Protein AF-0000000084981355 (afdb_homodimer)

Solvent-accessible surface area (backbone atoms only — not comparable to full-atom values): 16600 Å² total; per-residue (Å²): 88,50,36,35,43,35,66,40,68,60,12,42,28,45,35,37,40,32,20,39,79,85,66,46,79,49,36,39,27,39,21,36,46,48,97,68,38,47,32,35,39,33,20,36,87,85,66,50,76,61,33,36,36,38,48,47,60,91,47,95,44,66,30,36,36,32,27,45,89,85,35,84,58,36,35,43,32,48,48,94,55,91,85,60,81,40,58,46,52,40,85,50,78,45,45,58,54,66,41,69,91,68,36,41,31,38,33,26,45,91,85,39,76,42,31,40,35,32,65,41,91,52,93,53,78,67,33,31,29,38,40,32,70,52,71,90,45,43,68,63,52,51,48,52,54,50,51,54,50,50,54,54,51,56,61,68,70,106,88,48,34,34,43,33,67,40,67,60,11,41,29,45,36,34,40,32,20,40,80,85,67,46,79,50,37,39,28,40,21,36,44,50,96,67,38,45,33,33,40,32,20,36,87,85,65,50,76,60,34,38,36,37,48,48,60,89,46,96,44,66,31,36,38,32,26,45,89,85,35,84,58,36,35,44,32,49,46,95,53,90,86,58,81,39,58,45,51,40,87,49,80,47,46,59,52,64,41,67,90,67,36,41,31,38,34,24,45,89,86,39,76,43,32,40,34,31,65,43,91,55,93,54,79,69,34,32,29,39,40,33,70,51,71,90,46,42,67,63,51,51,48,51,54,49,50,54,50,50,53,53,50,56,61,68,71,107

InterPro domains:
  IPR007612 LURP-one-related [PF04525] (2-149)
  IPR025659 Tubby-like, C-terminal [SSF54518] (2-151)
  IPR038595 LURP-one-related superfamily [G3DSA:2.40.160.200] (1-155)

Organism: NCBI:txid883103

Radius of gyration: 22.97 Å; Cα contacts (8 Å, |Δi|>4): 724; chains: 2; bounding box: 42×71×49 Å

Secondary structure (DSSP, 8-state):
-EEEEEEE---EEEEEEEEETTS-EEEEEEEEEETTEEEEEEEETT--EEEEEEE-TT-SS-EEEEEETTEEEEEEEEEP-SSS-EEEEESSSEEEEEETTTTEEEEEETTEEEEEEEE--SS-TTEEEEEES-GGGHHHHHHHHHHHHHHHHHHHH-/-EEEEEEE---EEEEEEEEETTS-EEEEEEEEEETTEEEEEEEETT--EEEEEEE-TT-SS-EEEEEETTEEEEEEEEE--SSS-EEEEESSSEEEEEETTTTEEEEEETTEEEEEEEE--SS-TTEEEEEES-GGGHHHHHHHHHHHHHHHHHHHH-

Structure (mmCIF, N/CA/C/O backbone):
data_AF-0000000084981355-model_v1
#
loop_
_entity.id
_entity.type
_entity.pdbx_description
1 polymer 'LURP-one-related family protein'
#
loop_
_atom_site.group_PDB
_atom_site.id
_atom_site.type_symbol
_atom_site.label_atom_id
_atom_site.label_alt_id
_atom_site.label_comp_id
_atom_site.label_asym_id
_atom_site.label_entity_id
_atom_site.label_seq_id
_atom_site.pdbx_PDB_ins_code
_atom_site.Cartn_x
_atom_site.Cartn_y
_atom_site.Cartn_z
_atom_site.occupancy
_atom_site.B_iso_or_equiv
_atom_site.auth_seq_id
_atom_site.auth_comp_id
_atom_site.auth_asym_id
_atom_site.auth_atom_id
_atom_site.pdbx_PDB_model_num
ATOM 1 N N . MET A 1 1 ? -4.812 -23.953 -20.859 1 91.19 1 MET A N 1
ATOM 2 C CA . MET A 1 1 ? -5.402 -22.609 -20.797 1 91.19 1 MET A CA 1
ATOM 3 C C . MET A 1 1 ? -4.363 -21.578 -20.375 1 91.19 1 MET A C 1
ATOM 5 O O . MET A 1 1 ? -3.615 -21.797 -19.422 1 91.19 1 MET A O 1
ATOM 9 N N . ILE A 1 2 ? -4.246 -20.484 -21.203 1 90.81 2 ILE A N 1
ATOM 10 C CA . ILE A 1 2 ? -3.193 -19.5 -21.016 1 90.81 2 ILE A CA 1
ATOM 11 C C . ILE A 1 2 ? -3.781 -18.25 -20.359 1 90.81 2 ILE A C 1
ATOM 13 O O . ILE A 1 2 ? -4.824 -17.75 -20.781 1 90.81 2 ILE A O 1
ATOM 17 N N . TYR A 1 3 ? -3.207 -17.812 -19.234 1 92.69 3 TYR A N 1
ATOM 18 C CA . TYR A 1 3 ? -3.529 -16.562 -18.578 1 92.69 3 TYR A CA 1
ATOM 19 C C . TYR A 1 3 ? -2.33 -15.617 -18.578 1 92.69 3 TYR A C 1
ATOM 21 O O . TYR A 1 3 ? -1.188 -16.062 -18.422 1 92.69 3 TYR A O 1
ATOM 29 N N . HIS A 1 4 ? -2.586 -14.398 -18.844 1 91.44 4 HIS A N 1
ATOM 30 C CA . HIS A 1 4 ? -1.574 -13.359 -18.734 1 91.44 4 HIS A CA 1
ATOM 31 C C . HIS A 1 4 ? -1.739 -12.562 -17.438 1 91.44 4 HIS A C 1
ATOM 33 O O . HIS A 1 4 ? -2.852 -12.156 -17.094 1 91.44 4 HIS A O 1
ATOM 39 N N . ILE A 1 5 ? -0.64 -12.445 -16.609 1 89.88 5 ILE A N 1
ATOM 40 C CA . ILE A 1 5 ? -0.664 -11.703 -15.344 1 89.88 5 ILE A CA 1
ATOM 41 C C . ILE A 1 5 ? 0.187 -10.445 -15.477 1 89.88 5 ILE A C 1
ATOM 43 O O . ILE A 1 5 ? 1.364 -10.516 -15.836 1 89.88 5 ILE A O 1
ATOM 47 N N . LYS A 1 6 ? -0.491 -9.344 -15.336 1 83.12 6 LYS A N 1
ATOM 48 C CA . LYS A 1 6 ? 0.182 -8.047 -15.359 1 83.12 6 LYS A CA 1
ATOM 49 C C . LYS A 1 6 ? 0.227 -7.43 -13.961 1 83.12 6 LYS A C 1
ATOM 51 O O . LYS A 1 6 ? -0.81 -7.277 -13.312 1 83.12 6 LYS A O 1
ATOM 56 N N . GLN A 1 7 ? 1.409 -7.234 -13.422 1 74.19 7 GLN A N 1
ATOM 57 C CA . GLN A 1 7 ? 1.578 -6.574 -12.133 1 74.19 7 GLN A CA 1
ATOM 58 C C . GLN A 1 7 ? 1.671 -5.059 -12.297 1 74.19 7 GLN A C 1
ATOM 60 O O . GLN A 1 7 ? 2.4 -4.566 -13.164 1 74.19 7 GLN A O 1
ATOM 65 N N . LYS A 1 8 ? 0.616 -4.438 -11.664 1 62.06 8 LYS A N 1
ATOM 66 C CA . LYS A 1 8 ? 0.692 -2.98 -11.656 1 62.06 8 LYS A CA 1
ATOM 67 C C . LYS A 1 8 ? 1.148 -2.461 -10.289 1 62.06 8 LYS A C 1
ATOM 69 O O . LYS A 1 8 ? 0.754 -2.998 -9.258 1 62.06 8 LYS A O 1
ATOM 74 N N . MET A 1 9 ? 2.225 -1.915 -10.07 1 53.22 9 MET A N 1
ATOM 75 C CA . MET A 1 9 ? 2.76 -1.385 -8.82 1 53.22 9 MET A CA 1
ATOM 76 C C . MET A 1 9 ? 1.904 -0.23 -8.305 1 53.22 9 MET A C 1
ATOM 78 O O . MET A 1 9 ? 2.232 0.389 -7.293 1 53.22 9 MET A O 1
ATOM 82 N N . LEU A 1 10 ? 0.763 0.208 -8.906 1 51.44 10 LEU A N 1
ATOM 83 C CA . LEU A 1 10 ? 0.232 1.46 -8.375 1 51.44 10 LEU A CA 1
ATOM 84 C C . LEU A 1 10 ? -0.557 1.219 -7.094 1 51.44 10 LEU A C 1
ATOM 86 O O . LEU A 1 10 ? -0.699 2.123 -6.266 1 51.44 10 LEU A O 1
ATOM 90 N N . SER A 1 11 ? -0.16 0.778 -6 1 52.19 11 SER A N 1
ATOM 91 C CA . SER A 1 11 ? -1.188 0.533 -4.996 1 52.19 11 SER A CA 1
ATOM 92 C C . SER A 1 11 ? -1.455 1.782 -4.16 1 52.19 11 SER A C 1
ATOM 94 O O . SER A 1 11 ? -0.573 2.629 -4.004 1 52.19 11 SER A O 1
ATOM 96 N N . PHE A 1 12 ? -2.645 2.424 -4.297 1 54.91 12 PHE A N 1
ATOM 97 C CA . PHE A 1 12 ? -3.088 3.502 -3.422 1 54.91 12 PHE A CA 1
ATOM 98 C C . PHE A 1 12 ? -3.531 2.955 -2.07 1 54.91 12 PHE A C 1
ATOM 100 O O . PHE A 1 12 ? -4.207 1.927 -2.004 1 54.91 12 PHE A O 1
ATOM 107 N N . LYS A 1 13 ? -2.645 3.031 -0.939 1 56.81 13 LYS A N 1
ATOM 108 C CA . LYS A 1 13 ? -2.9 2.529 0.409 1 56.81 13 LYS A CA 1
ATOM 109 C C . LYS A 1 13 ? -3.729 3.525 1.217 1 56.81 13 LYS A C 1
ATOM 111 O O . LYS A 1 13 ? -4.328 4.441 0.653 1 56.81 13 LYS A O 1
ATOM 116 N N . ASP A 1 14 ? -3.211 4.008 2.197 1 56.94 14 ASP A N 1
ATOM 117 C CA . ASP A 1 14 ? -3.719 4.707 3.371 1 56.94 14 ASP A CA 1
ATOM 118 C C . ASP A 1 14 ? -4.555 5.922 2.969 1 56.94 14 ASP A C 1
ATOM 120 O O . ASP A 1 14 ? -4.113 6.746 2.166 1 56.94 14 ASP A O 1
ATOM 124 N N . GLU A 1 15 ? -5.969 5.738 3.334 1 69.31 15 GLU A N 1
ATOM 125 C CA . GLU A 1 15 ? -6.828 6.883 3.057 1 69.31 15 GLU A CA 1
ATOM 126 C C . GLU A 1 15 ? -7.066 7.711 4.316 1 69.31 15 GLU A C 1
ATOM 128 O O . GLU A 1 15 ? -7.289 7.16 5.395 1 69.31 15 GLU A O 1
ATOM 133 N N . PHE A 1 16 ? -6.66 8.922 4.371 1 83 16 PHE A N 1
ATOM 134 C CA . PHE A 1 16 ? -7.188 9.891 5.324 1 83 16 PHE A CA 1
ATOM 135 C C . PHE A 1 16 ? -8.5 10.484 4.824 1 83 16 PHE A C 1
ATOM 137 O O . PHE A 1 16 ? -8.672 10.703 3.623 1 83 16 PHE A O 1
ATOM 144 N N . THR A 1 17 ? -9.438 10.562 5.785 1 87.38 17 THR A N 1
ATOM 145 C CA . THR A 1 17 ? -10.625 11.359 5.512 1 87.38 17 THR A CA 1
ATOM 146 C C . THR A 1 17 ? -10.656 12.602 6.398 1 87.38 17 THR A C 1
ATOM 148 O O . THR A 1 17 ? -10.367 12.523 7.594 1 87.38 17 THR A O 1
ATOM 151 N N . ILE A 1 18 ? -10.914 13.68 5.824 1 93.69 18 ILE A N 1
ATOM 152 C CA . ILE A 1 18 ? -10.961 14.945 6.543 1 93.69 18 ILE A CA 1
ATOM 153 C C . ILE A 1 18 ? -12.398 15.461 6.598 1 93.69 18 ILE A C 1
ATOM 155 O O . ILE A 1 18 ? -13.062 15.578 5.562 1 93.69 18 ILE A O 1
ATOM 159 N N . TYR A 1 19 ? -12.844 15.75 7.812 1 90.19 19 TYR A N 1
ATOM 160 C CA . TYR A 1 19 ? -14.203 16.203 8.07 1 90.19 19 TYR A CA 1
ATOM 161 C C . TYR A 1 19 ? -14.203 17.641 8.578 1 90.19 19 TYR A C 1
ATOM 163 O O . TYR A 1 19 ? -13.234 18.094 9.188 1 90.19 19 TYR A O 1
ATOM 171 N N . ASN A 1 20 ? -15.32 18.328 8.273 1 91.25 20 ASN A N 1
ATOM 172 C CA . ASN A 1 20 ? -15.5 19.578 8.977 1 91.25 20 ASN A CA 1
ATOM 173 C C . ASN A 1 20 ? -16.062 19.375 10.383 1 91.25 20 ASN A C 1
ATOM 175 O O . ASN A 1 20 ? -16.219 18.234 10.82 1 91.25 20 ASN A O 1
ATOM 179 N N . ALA A 1 21 ? -16.219 20.453 11.078 1 86.31 21 ALA A N 1
ATOM 180 C CA . ALA A 1 21 ? -16.688 20.406 12.469 1 86.31 21 ALA A CA 1
ATOM 181 C C . ALA A 1 21 ? -18.047 19.734 12.57 1 86.31 21 ALA A C 1
ATOM 183 O O . ALA A 1 21 ? -18.406 19.188 13.609 1 86.31 21 ALA A O 1
ATOM 184 N N . GLN A 1 22 ? -18.812 19.719 11.492 1 86.81 22 GLN A N 1
ATOM 185 C CA . GLN A 1 22 ? -20.172 19.188 11.469 1 86.81 22 GLN A CA 1
ATOM 186 C C . GLN A 1 22 ? -20.172 17.703 11.109 1 86.81 22 GLN A C 1
ATOM 188 O O . GLN A 1 22 ? -21.219 17.062 11.109 1 86.81 22 GLN A O 1
ATOM 193 N N . GLY A 1 23 ? -19.062 17.219 10.711 1 85.56 23 GLY A N 1
ATOM 194 C CA . GLY A 1 23 ? -18.969 15.789 10.43 1 85.56 23 GLY A CA 1
ATOM 195 C C . GLY A 1 23 ? -19.141 15.461 8.953 1 85.56 23 GLY A C 1
ATOM 196 O O . GLY A 1 23 ? -19.297 14.297 8.586 1 85.56 23 GLY A O 1
ATOM 197 N N . GLN A 1 24 ? -19.156 16.531 8.219 1 88.69 24 GLN A N 1
ATOM 198 C CA . GLN A 1 24 ? -19.234 16.312 6.773 1 88.69 24 GLN A CA 1
ATOM 199 C C . GL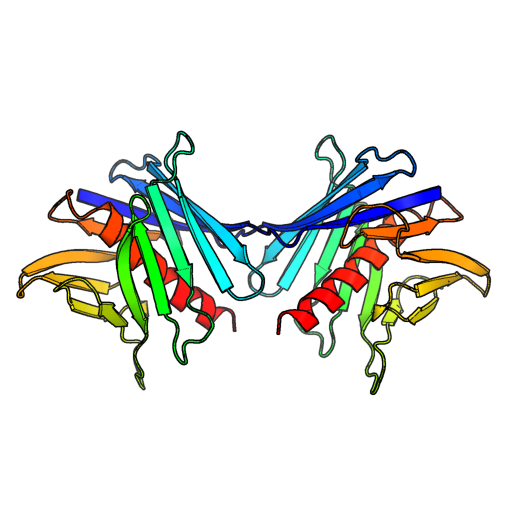N A 1 24 ? -17.859 16.047 6.184 1 88.69 24 GLN A C 1
ATOM 201 O O . GLN A 1 24 ? -16.891 16.734 6.52 1 88.69 24 GLN A O 1
ATOM 206 N N . GLU A 1 25 ? -17.797 15.102 5.289 1 90.25 25 GLU A N 1
ATOM 207 C CA . GLU A 1 25 ? -16.547 14.82 4.605 1 90.25 25 GLU A CA 1
ATOM 208 C C . GLU A 1 25 ? -16.188 15.93 3.619 1 90.25 25 GLU A C 1
ATOM 210 O O . GLU A 1 25 ? -17.016 16.312 2.789 1 90.25 25 GLU A O 1
ATOM 215 N N . LEU A 1 26 ? -15.008 16.422 3.742 1 93.81 26 LEU A N 1
ATOM 216 C CA . LEU A 1 26 ? -14.562 17.5 2.861 1 93.81 26 LEU A CA 1
ATOM 217 C C . LEU A 1 26 ? -13.531 16.984 1.857 1 93.81 26 LEU A C 1
ATOM 219 O O . LEU A 1 26 ? -13.617 17.297 0.667 1 93.81 26 LEU A O 1
ATOM 223 N N . PHE A 1 27 ? -12.562 16.266 2.375 1 94.56 27 PHE A N 1
ATOM 224 C CA . PHE A 1 27 ? -11.453 15.773 1.569 1 94.56 27 PHE A CA 1
ATOM 225 C C . PHE A 1 27 ? -11.141 14.32 1.904 1 94.56 27 PHE A C 1
ATOM 227 O O . PHE A 1 27 ? -11.516 13.836 2.973 1 94.56 27 PHE A O 1
ATOM 234 N N . TYR A 1 28 ? -10.492 13.641 0.988 1 89.88 28 TYR A N 1
ATOM 235 C CA . TYR A 1 28 ? -9.891 12.336 1.267 1 89.88 28 TYR A CA 1
ATOM 236 C C . TYR A 1 28 ? -8.469 12.266 0.719 1 89.88 28 TYR A C 1
ATOM 238 O O . TYR A 1 28 ? -8.133 12.961 -0.242 1 89.88 28 TYR A O 1
ATOM 246 N N . VAL A 1 29 ? -7.637 11.547 1.39 1 90.56 29 VAL A N 1
ATOM 247 C CA . VAL A 1 29 ? -6.234 11.422 1.011 1 90.56 29 VAL A CA 1
ATOM 248 C C . VAL A 1 29 ? -5.945 10 0.55 1 90.56 29 VAL A C 1
ATOM 250 O O . VAL A 1 29 ? -6.238 9.039 1.264 1 90.56 29 VAL A O 1
ATOM 253 N N . GLU A 1 30 ? -5.363 9.898 -0.629 1 82.88 30 GLU A N 1
ATOM 254 C CA . GLU A 1 30 ? -4.938 8.617 -1.195 1 82.88 30 GLU A CA 1
ATOM 255 C C . GLU A 1 30 ? -3.416 8.516 -1.242 1 82.88 30 GLU A C 1
ATOM 257 O O . GLU A 1 30 ? -2.729 9.5 -1.518 1 82.88 30 GLU A O 1
ATOM 262 N N . GLU A 1 31 ? -2.955 7.355 -0.896 1 81.12 31 GLU A N 1
ATOM 263 C CA . GLU A 1 31 ? -1.525 7.078 -1.001 1 81.12 31 GLU A CA 1
ATOM 264 C C . GLU A 1 31 ? -1.21 6.281 -2.266 1 81.12 31 GLU A C 1
ATOM 266 O O . GLU A 1 31 ? -1.898 5.309 -2.58 1 81.12 31 GLU A O 1
ATOM 271 N N . LYS A 1 32 ? -0.401 6.77 -3.027 1 73.06 32 LYS A N 1
ATOM 272 C CA . LYS A 1 32 ? 0.165 6.047 -4.164 1 73.06 32 LYS A CA 1
ATOM 273 C C . LYS A 1 32 ? 1.605 5.625 -3.883 1 73.06 32 LYS A C 1
ATOM 275 O O . LYS A 1 32 ? 2.449 6.465 -3.555 1 73.06 32 LYS A O 1
ATOM 280 N N . LEU A 1 33 ? 1.782 4.238 -3.818 1 68.56 33 LEU A N 1
ATOM 281 C CA . LEU A 1 33 ? 3.137 3.74 -3.605 1 68.56 33 LEU A CA 1
ATOM 282 C C . LEU A 1 33 ? 3.934 3.76 -4.906 1 68.56 33 LEU A C 1
ATOM 284 O O . LEU A 1 33 ? 3.494 3.205 -5.918 1 68.56 33 LEU A O 1
ATOM 288 N N . LEU A 1 34 ? 4.961 4.613 -4.918 1 62.28 34 LEU A N 1
ATOM 289 C CA . LEU A 1 34 ? 5.848 4.68 -6.074 1 62.28 34 LEU A CA 1
ATOM 290 C C . LEU A 1 34 ? 7.102 3.844 -5.852 1 62.28 34 LEU A C 1
ATOM 292 O O . LEU A 1 34 ? 7.367 3.406 -4.727 1 62.28 34 LEU A O 1
ATOM 296 N N . SER A 1 35 ? 7.934 3.459 -6.879 1 58.47 35 SER A N 1
ATOM 297 C CA . SER A 1 35 ? 9.148 2.652 -6.852 1 58.47 35 SER A CA 1
ATOM 298 C C . SER A 1 35 ? 10.117 3.15 -5.785 1 58.47 35 SER A C 1
ATOM 300 O O . SER A 1 35 ? 10.812 2.355 -5.148 1 58.47 35 SER A O 1
ATOM 302 N N . PHE A 1 36 ? 10.234 4.375 -5.547 1 65.69 36 PHE A N 1
ATOM 303 C CA . PHE A 1 36 ? 11.273 4.84 -4.637 1 65.69 36 PHE A CA 1
ATOM 304 C C . PHE A 1 36 ? 10.688 5.754 -3.568 1 65.69 36 PHE A C 1
ATOM 306 O O . PHE A 1 36 ? 11.414 6.504 -2.914 1 65.69 36 PHE A O 1
ATOM 313 N N . GLY A 1 37 ? 9.359 5.703 -3.334 1 74.19 37 GLY A N 1
ATOM 314 C CA . GLY A 1 37 ? 8.789 6.527 -2.279 1 74.19 37 GLY A CA 1
ATOM 315 C C . GLY A 1 37 ? 7.273 6.504 -2.254 1 74.19 37 GLY A C 1
ATOM 316 O O . GLY A 1 37 ? 6.652 5.648 -2.887 1 74.19 37 GLY A O 1
ATOM 317 N N . LYS A 1 38 ? 6.727 7.355 -1.492 1 80.38 38 LYS A N 1
ATOM 318 C CA . LYS A 1 38 ? 5.277 7.457 -1.36 1 80.38 38 LYS A CA 1
ATOM 319 C C . LYS A 1 38 ? 4.773 8.812 -1.852 1 80.38 38 LYS A C 1
ATOM 321 O O . LYS A 1 38 ? 5.465 9.82 -1.719 1 80.38 38 LYS A O 1
ATOM 326 N N . LYS A 1 39 ? 3.727 8.812 -2.439 1 87.81 39 LYS A N 1
ATOM 327 C CA . LYS A 1 39 ? 3.012 10.023 -2.83 1 87.81 39 LYS A CA 1
ATOM 328 C C . LYS A 1 39 ? 1.573 10 -2.322 1 87.81 39 LYS A C 1
ATOM 330 O O . LYS A 1 39 ? 0.916 8.961 -2.352 1 87.81 39 LYS A O 1
ATOM 335 N N . PHE A 1 40 ? 1.146 11.141 -1.788 1 90.38 40 PHE A N 1
ATOM 336 C CA . PHE A 1 40 ? -0.228 11.289 -1.321 1 90.38 40 PHE A CA 1
ATOM 337 C C . PHE A 1 40 ? -0.964 12.344 -2.139 1 90.38 40 PHE A C 1
ATOM 339 O O . PHE A 1 40 ? -0.39 13.375 -2.492 1 90.38 40 PHE A O 1
ATOM 346 N N . PHE A 1 41 ? -2.217 12.094 -2.402 1 91.25 41 PHE A N 1
ATOM 347 C CA . PHE A 1 41 ? -3.102 13.055 -3.047 1 91.25 41 PHE A CA 1
ATOM 348 C C . PHE A 1 41 ? -4.309 13.352 -2.166 1 91.25 41 PHE A C 1
ATOM 350 O O . PHE A 1 41 ? -5.027 12.438 -1.758 1 91.25 41 PHE A O 1
ATOM 357 N N . MET A 1 42 ? -4.418 14.562 -1.771 1 95 42 MET A N 1
ATOM 358 C CA . MET A 1 42 ? -5.656 15 -1.127 1 95 42 MET A CA 1
ATOM 359 C C . MET A 1 42 ? -6.652 15.523 -2.154 1 95 42 MET A C 1
ATOM 361 O O . MET A 1 42 ? -6.332 16.422 -2.928 1 95 42 MET A O 1
ATOM 365 N N . ARG A 1 43 ? -7.828 14.984 -2.139 1 93.5 43 ARG A N 1
ATOM 366 C CA . ARG A 1 43 ? -8.852 15.344 -3.115 1 93.5 43 ARG A CA 1
ATOM 367 C C . ARG A 1 43 ? -10.148 15.742 -2.426 1 93.5 43 ARG A C 1
ATOM 369 O O . ARG A 1 43 ? -10.438 15.289 -1.314 1 93.5 43 ARG A O 1
ATOM 376 N N . ASP A 1 44 ? -10.82 16.609 -3.146 1 93.06 44 ASP A N 1
ATOM 377 C CA . ASP A 1 44 ? -12.141 16.969 -2.635 1 93.06 44 ASP A CA 1
ATOM 378 C C . ASP A 1 44 ? -13.188 15.953 -3.094 1 93.06 44 ASP A C 1
ATOM 380 O O . ASP A 1 44 ? -12.852 14.93 -3.697 1 93.06 44 ASP A O 1
ATOM 384 N N . ARG A 1 45 ? -14.445 16.203 -2.719 1 85.81 45 ARG A N 1
ATOM 385 C CA . ARG A 1 45 ? -15.523 15.25 -2.961 1 85.81 45 ARG A CA 1
ATOM 386 C C . ARG A 1 45 ? -15.773 15.07 -4.453 1 85.81 45 ARG A C 1
ATOM 388 O O . ARG A 1 45 ? -16.359 14.07 -4.875 1 85.81 45 ARG A O 1
ATOM 395 N N . GLU A 1 46 ? -15.352 16.016 -5.223 1 90.69 46 GLU A N 1
ATOM 396 C CA . GLU A 1 46 ? -15.523 15.945 -6.672 1 90.69 46 GLU A CA 1
ATOM 397 C C . GLU A 1 46 ? -14.336 15.258 -7.336 1 90.69 46 GLU A C 1
ATOM 399 O O . GLU A 1 46 ? -14.305 15.102 -8.555 1 90.69 46 GLU A O 1
ATOM 404 N N . GLY A 1 47 ? -13.359 14.945 -6.586 1 87.75 47 GLY A N 1
ATOM 405 C CA . GLY A 1 47 ? -12.203 14.227 -7.102 1 87.75 47 GLY A CA 1
ATOM 406 C C . GLY A 1 47 ? -11.086 15.148 -7.555 1 87.75 47 GLY A C 1
ATOM 407 O O . GLY A 1 47 ? -10.086 14.695 -8.117 1 87.75 47 GLY A O 1
ATOM 408 N N . ARG A 1 48 ? -11.305 16.453 -7.328 1 94.69 48 ARG A N 1
ATOM 409 C CA . ARG A 1 48 ? -10.273 17.422 -7.695 1 94.69 48 ARG A CA 1
ATOM 410 C C . ARG A 1 48 ? -9.125 1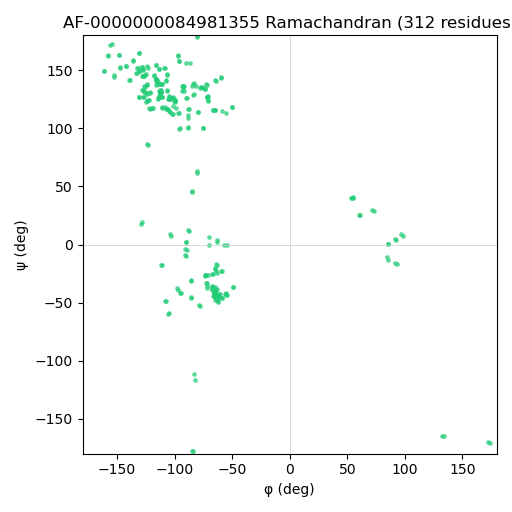7.391 -6.691 1 94.69 48 ARG A C 1
ATOM 412 O O . ARG A 1 48 ? -9.352 17.406 -5.48 1 94.69 48 ARG A O 1
ATOM 419 N N . GLU A 1 49 ? -7.859 17.391 -7.238 1 95.06 49 GLU A N 1
ATOM 420 C CA . GLU A 1 49 ? -6.68 17.422 -6.379 1 95.06 49 GLU A CA 1
ATOM 421 C C . GLU A 1 49 ? -6.52 18.781 -5.711 1 95.06 49 GLU A C 1
ATOM 423 O O . GLU A 1 49 ? -6.477 19.812 -6.387 1 95.06 49 GLU A O 1
ATOM 428 N N . VAL A 1 50 ? -6.473 18.75 -4.477 1 97 50 VAL A N 1
ATOM 429 C CA . VAL A 1 50 ? -6.297 19.969 -3.691 1 97 50 VAL A CA 1
ATOM 430 C C . VAL A 1 50 ? -4.816 20.172 -3.383 1 97 50 VAL A C 1
ATOM 432 O O . VAL A 1 50 ? -4.312 21.297 -3.457 1 97 50 VAL A O 1
ATOM 435 N N . LEU A 1 51 ? -4.148 19.062 -3.043 1 97.75 51 LEU A N 1
ATOM 436 C CA . LEU A 1 51 ? -2.707 19.094 -2.818 1 97.75 51 LEU A CA 1
ATOM 437 C C . LEU A 1 51 ? -2.1 17.703 -2.986 1 97.75 51 LEU A C 1
ATOM 439 O O . LEU A 1 51 ? -2.824 16.719 -3.029 1 97.75 51 LEU A O 1
ATOM 443 N N . SER A 1 52 ? -0.844 17.703 -3.137 1 96.69 52 SER A N 1
ATOM 444 C CA . SER A 1 52 ? -0.111 16.438 -3.148 1 96.69 52 SER A CA 1
ATOM 445 C C . SER A 1 52 ? 1.091 16.5 -2.211 1 96.69 52 SER A C 1
ATOM 447 O O . SER A 1 52 ? 1.583 17.578 -1.882 1 96.69 52 SER A O 1
ATOM 449 N N . ILE A 1 53 ? 1.422 15.375 -1.667 1 96.31 53 ILE A N 1
ATOM 450 C CA . ILE A 1 53 ? 2.559 15.188 -0.772 1 96.31 53 ILE A CA 1
ATOM 451 C C . ILE A 1 53 ? 3.506 14.141 -1.352 1 96.31 53 ILE A C 1
ATOM 453 O O . ILE A 1 53 ? 3.07 13.062 -1.767 1 96.31 53 ILE A O 1
ATOM 457 N N . GLU A 1 54 ? 4.766 14.445 -1.41 1 94.19 54 GLU A N 1
ATOM 458 C CA . GLU A 1 54 ? 5.742 13.523 -1.979 1 94.19 54 GLU A CA 1
ATOM 459 C C . GLU A 1 54 ? 6.906 13.289 -1.022 1 94.19 54 GLU A C 1
ATOM 461 O O . GLU A 1 54 ? 7.457 14.242 -0.464 1 94.19 54 GLU A O 1
ATOM 466 N N . GLU A 1 55 ? 7.262 12.023 -0.837 1 92.81 55 GLU A N 1
ATOM 467 C CA . GLU A 1 55 ? 8.422 11.656 -0.026 1 92.81 55 GLU A CA 1
ATOM 468 C C . GLU A 1 55 ? 9.719 11.875 -0.792 1 92.81 55 GLU A C 1
ATOM 470 O O . GLU A 1 55 ? 9.812 11.547 -1.979 1 92.81 55 GLU A O 1
ATOM 475 N N . LYS A 1 56 ? 10.672 12.461 -0.128 1 91.81 56 LYS A N 1
ATOM 476 C CA . LYS A 1 56 ? 12.039 12.5 -0.646 1 91.81 56 LYS A CA 1
ATOM 477 C C . LYS A 1 56 ? 12.828 11.266 -0.214 1 91.81 56 LYS A C 1
ATOM 479 O O . LYS A 1 56 ? 13.336 11.211 0.906 1 91.81 56 LYS A O 1
ATOM 484 N N . VAL A 1 57 ? 13.031 10.258 -1.003 1 83.62 57 VAL A N 1
ATOM 485 C CA . VAL A 1 57 ? 13.539 8.938 -0.665 1 83.62 57 VAL A CA 1
ATOM 486 C C . VAL A 1 57 ? 15.039 9.008 -0.387 1 83.62 57 VAL A C 1
ATOM 488 O O . VAL A 1 57 ? 15.57 8.219 0.396 1 83.62 57 VAL A O 1
ATOM 491 N N . LEU A 1 58 ? 15.797 9.891 -0.893 1 83.94 58 LEU A N 1
ATOM 492 C CA . LEU A 1 58 ? 17.25 9.938 -0.708 1 83.94 58 LEU A CA 1
ATOM 493 C C . LEU A 1 58 ? 17.609 10.727 0.543 1 83.94 58 LEU A C 1
ATOM 495 O O . LEU A 1 58 ? 18.781 10.906 0.851 1 83.94 58 LEU A O 1
ATOM 499 N N . SER A 1 59 ? 16.672 11.023 1.379 1 83.62 59 SER A N 1
ATOM 500 C CA . SER A 1 59 ? 16.938 11.789 2.59 1 83.62 59 SER A CA 1
ATOM 501 C C . SER A 1 59 ? 17.234 10.875 3.773 1 83.62 59 SER A C 1
ATOM 503 O O . SER A 1 59 ? 16.672 9.781 3.873 1 83.62 59 SER A O 1
ATOM 505 N N . LEU A 1 60 ? 18.234 11.164 4.598 1 85.81 60 LEU A N 1
ATOM 506 C CA . LEU A 1 60 ? 18.609 10.391 5.77 1 85.81 60 LEU A CA 1
ATOM 507 C C . LEU A 1 60 ? 17.438 10.219 6.723 1 85.81 60 LEU A C 1
ATOM 509 O O . LEU A 1 60 ? 17.203 9.133 7.254 1 85.81 60 LEU A O 1
ATOM 513 N N . LEU A 1 61 ? 16.719 11.312 6.883 1 90 61 LEU A N 1
ATOM 514 C CA . LEU A 1 61 ? 15.531 11.297 7.73 1 90 61 LEU A CA 1
ATOM 515 C C . LEU A 1 61 ? 14.273 11.57 6.91 1 90 61 LEU A C 1
ATOM 517 O O . LEU A 1 61 ? 14.352 12.125 5.809 1 90 61 LEU A O 1
ATOM 521 N N . ALA A 1 62 ? 13.156 11.094 7.375 1 93.12 62 ALA A N 1
ATOM 522 C CA . ALA A 1 62 ? 11.898 11.25 6.645 1 93.12 62 ALA A CA 1
ATOM 523 C C . ALA A 1 62 ? 11.672 12.703 6.234 1 93.12 62 ALA A C 1
ATOM 525 O O . ALA A 1 62 ? 11.672 13.594 7.078 1 93.12 62 ALA A O 1
ATOM 526 N N . THR A 1 63 ? 11.586 12.992 5.008 1 95.81 63 THR A N 1
ATOM 527 C CA . THR A 1 63 ? 11.352 14.305 4.426 1 95.81 63 THR A CA 1
ATOM 528 C C . THR A 1 63 ? 10.234 14.234 3.387 1 95.81 63 THR A C 1
ATOM 530 O O . THR A 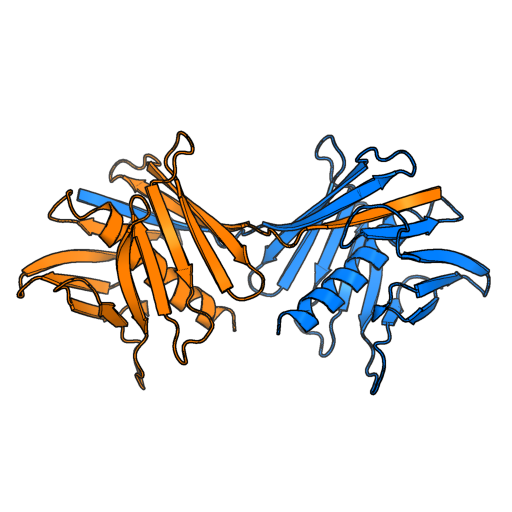1 63 ? 10.258 13.383 2.496 1 95.81 63 THR A O 1
ATOM 533 N N . TYR A 1 64 ? 9.273 15.086 3.578 1 97.38 64 TYR A N 1
ATOM 534 C CA . TYR A 1 64 ? 8.141 15.156 2.668 1 97.38 64 TYR A CA 1
ATOM 535 C C . TYR A 1 64 ? 7.926 16.578 2.158 1 97.38 64 TYR A C 1
ATOM 537 O O . TYR A 1 64 ? 8.094 17.547 2.904 1 97.38 64 TYR A O 1
ATOM 545 N N . GLU A 1 65 ? 7.5 16.672 0.886 1 97.94 65 GLU A N 1
ATOM 546 C CA . GLU A 1 65 ? 7.176 17.938 0.251 1 97.94 65 GLU A CA 1
ATOM 547 C C . GLU A 1 65 ? 5.676 18.047 -0.019 1 97.94 65 GLU A C 1
ATOM 549 O O . GLU A 1 65 ? 5.055 17.109 -0.506 1 97.94 65 GLU A O 1
ATOM 554 N N . VAL A 1 66 ? 5.105 19.172 0.37 1 98.31 66 VAL A N 1
ATOM 555 C CA . VAL A 1 66 ? 3.697 19.469 0.132 1 98.31 66 VAL A CA 1
ATOM 556 C C . VAL A 1 66 ? 3.566 20.406 -1.071 1 98.31 66 VAL A C 1
ATOM 558 O O . VAL A 1 66 ? 4.188 21.469 -1.108 1 98.31 66 VAL A O 1
ATOM 561 N N . TYR A 1 67 ? 2.824 20.031 -2.055 1 98.5 67 TYR A N 1
ATOM 562 C CA . TYR A 1 67 ? 2.59 20.812 -3.26 1 98.5 67 TYR A CA 1
ATOM 563 C C . TYR A 1 67 ? 1.14 21.281 -3.332 1 98.5 67 TYR A C 1
ATOM 565 O O . TYR A 1 67 ? 0.217 20.5 -3.109 1 98.5 67 TYR A O 1
ATOM 573 N N . ILE A 1 68 ? 0.965 22.531 -3.596 1 97.44 68 ILE A N 1
ATOM 574 C CA . ILE A 1 68 ? -0.347 23.109 -3.855 1 97.44 68 ILE A CA 1
ATOM 575 C C . ILE A 1 68 ? -0.336 23.812 -5.207 1 97.44 68 ILE A C 1
ATOM 577 O O . ILE A 1 68 ? 0.504 24.688 -5.453 1 97.44 68 ILE A O 1
ATOM 581 N N . GLY A 1 69 ? -1.24 23.422 -6.094 1 94.81 69 GLY A N 1
ATOM 582 C CA . GLY A 1 69 ? -1.244 23.969 -7.438 1 94.81 69 GLY A CA 1
ATOM 583 C C . GLY A 1 69 ? 0.04 23.703 -8.195 1 94.81 69 GLY A C 1
ATOM 584 O O . GLY A 1 69 ? 0.515 24.562 -8.945 1 94.81 69 GLY A O 1
ATOM 585 N N . GLY A 1 70 ? 0.657 22.703 -7.805 1 94.19 70 GLY A N 1
ATOM 586 C CA . GLY A 1 70 ? 1.876 22.297 -8.492 1 94.19 70 GLY A CA 1
ATOM 587 C C . GLY A 1 70 ? 3.111 23.016 -7.977 1 94.19 70 GLY A C 1
ATOM 588 O O . GLY A 1 70 ? 4.219 22.781 -8.469 1 94.19 70 GLY A O 1
ATOM 589 N N . GLN A 1 71 ? 2.871 23.844 -7.02 1 97.25 71 GLN A N 1
ATOM 590 C CA . GLN A 1 71 ? 3.984 24.609 -6.457 1 97.25 71 GLN A CA 1
ATOM 591 C C . GLN A 1 71 ? 4.352 24.094 -5.066 1 97.25 71 GLN A C 1
ATOM 593 O O . GLN A 1 71 ? 3.471 23.766 -4.27 1 97.25 71 GLN A O 1
ATOM 598 N N . LEU A 1 72 ? 5.641 24.062 -4.828 1 98.31 72 LEU A N 1
ATOM 599 C CA . LEU A 1 72 ? 6.117 23.656 -3.512 1 98.31 72 LEU A CA 1
ATOM 600 C C . LEU A 1 72 ? 5.672 24.656 -2.443 1 98.31 72 LEU A C 1
ATOM 602 O O . LEU A 1 72 ? 6.066 25.828 -2.473 1 98.31 72 LEU A O 1
ATOM 606 N N . ALA A 1 73 ? 4.84 24.172 -1.528 1 98.31 73 ALA A N 1
ATOM 607 C CA . ALA A 1 73 ? 4.293 25.062 -0.5 1 98.31 73 ALA A CA 1
ATOM 608 C C . ALA A 1 73 ? 5.09 24.938 0.797 1 98.31 73 ALA A C 1
ATOM 610 O O . ALA A 1 73 ? 5.266 25.938 1.511 1 98.31 73 ALA A O 1
ATOM 611 N N . ALA A 1 74 ? 5.508 23.734 1.108 1 98.38 74 ALA A N 1
ATOM 612 C CA . ALA A 1 74 ? 6.242 23.5 2.35 1 98.38 74 ALA A CA 1
ATOM 613 C C . ALA A 1 74 ? 7.004 22.188 2.299 1 98.38 74 ALA A C 1
ATOM 615 O O . ALA A 1 74 ? 6.637 21.266 1.55 1 98.38 74 ALA A O 1
ATOM 616 N N . THR A 1 75 ? 8.125 22.125 2.984 1 98.44 75 THR A N 1
ATOM 617 C CA . THR A 1 75 ? 8.852 20.891 3.238 1 98.44 75 THR A CA 1
ATOM 618 C C . THR A 1 75 ? 8.844 20.562 4.727 1 98.44 75 THR A C 1
ATOM 620 O O . THR A 1 75 ? 9.125 21.422 5.562 1 98.44 75 THR A O 1
ATOM 623 N N . VAL A 1 76 ? 8.391 19.344 5.051 1 98.25 76 VAL A N 1
ATOM 624 C CA . VAL A 1 76 ? 8.398 18.859 6.426 1 98.25 76 VAL A CA 1
ATOM 625 C C . VAL A 1 76 ? 9.516 17.828 6.605 1 98.25 76 VAL A C 1
ATOM 627 O O . VAL A 1 76 ? 9.578 16.844 5.875 1 98.25 76 VAL A O 1
ATOM 630 N N . LYS A 1 77 ? 10.367 18.047 7.547 1 97 77 LYS A N 1
ATOM 631 C CA . LYS A 1 77 ? 11.5 17.172 7.809 1 97 77 LYS A CA 1
ATOM 632 C C . LYS A 1 77 ? 11.492 16.672 9.25 1 97 77 LYS A C 1
ATOM 634 O O . LYS A 1 77 ? 11.281 17.453 10.18 1 97 77 LYS A O 1
ATOM 639 N N . LYS A 1 78 ? 11.625 15.375 9.406 1 95.56 78 LYS A N 1
ATOM 640 C CA . LYS A 1 78 ? 11.883 14.844 10.734 1 95.56 78 LYS A CA 1
ATOM 641 C C . LYS A 1 78 ? 13.32 15.133 11.172 1 95.56 78 LYS A C 1
ATOM 643 O O . LYS A 1 78 ? 14.266 14.93 10.406 1 95.56 78 LYS A O 1
ATOM 648 N N . ASP A 1 79 ? 13.516 15.594 12.375 1 94.56 79 ASP A N 1
ATOM 649 C CA . ASP A 1 79 ? 14.828 15.914 12.922 1 94.56 79 ASP A CA 1
ATOM 650 C C . ASP A 1 79 ? 15.367 14.75 13.758 1 94.56 79 ASP A C 1
ATOM 652 O O . ASP A 1 79 ? 14.609 13.891 14.203 1 94.56 79 ASP A O 1
ATOM 656 N N . VAL A 1 80 ? 16.688 14.773 13.883 1 91.25 80 VAL A N 1
ATOM 657 C CA . VAL A 1 80 ? 17.281 13.82 14.805 1 91.25 80 VAL A CA 1
ATOM 658 C C . VAL A 1 80 ? 16.875 14.156 16.234 1 91.25 80 VAL A C 1
ATOM 660 O O . VAL A 1 80 ? 16.984 15.312 16.656 1 91.25 80 VAL A O 1
ATOM 663 N N . SER A 1 81 ? 16.188 13.32 16.828 1 87.56 81 SER A N 1
ATOM 664 C CA . SER A 1 81 ? 15.797 13.523 18.219 1 87.56 81 SE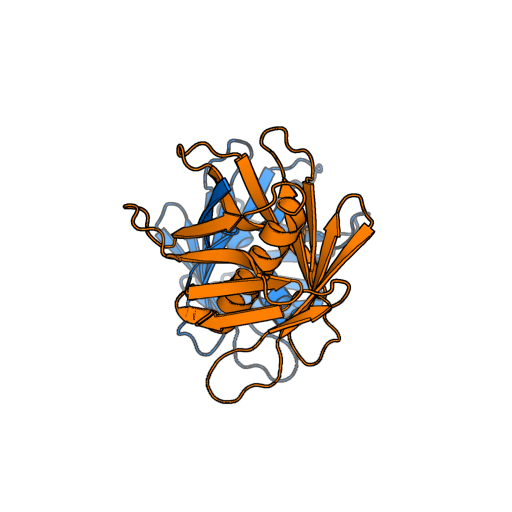R A CA 1
ATOM 665 C C . SER A 1 81 ? 15.883 12.227 19.016 1 87.56 81 SER A C 1
ATOM 667 O O . SER A 1 81 ? 15.672 11.141 18.469 1 87.56 81 SER A O 1
ATOM 669 N N . PHE A 1 82 ? 16.312 12.188 20.266 1 85.75 82 PHE A N 1
ATOM 670 C CA . PHE A 1 82 ? 16.547 11 21.078 1 85.75 82 PHE A CA 1
ATOM 671 C C . PHE A 1 82 ? 15.25 10.555 21.75 1 85.75 82 PHE A C 1
ATOM 673 O O . PHE A 1 82 ? 15.016 9.359 21.922 1 85.75 82 PHE A O 1
ATOM 680 N N . PHE A 1 83 ? 14.422 11.195 22.312 1 86.69 83 PHE A N 1
ATOM 681 C CA . PHE A 1 83 ? 13.266 10.781 23.109 1 86.69 83 PHE A CA 1
ATOM 682 C C . PHE A 1 83 ? 11.977 11 22.328 1 86.69 83 PHE A C 1
ATOM 684 O O . PHE A 1 83 ? 11.219 10.055 22.094 1 86.69 83 PHE A O 1
ATOM 691 N N . ARG A 1 84 ? 11.68 12.242 21.938 1 88.62 84 ARG A N 1
ATOM 692 C CA . ARG A 1 84 ? 10.438 12.547 21.234 1 88.62 84 ARG A CA 1
ATOM 693 C C . ARG A 1 84 ? 10.703 13.023 19.812 1 88.62 84 ARG A C 1
ATOM 695 O O . ARG A 1 84 ? 11.672 13.758 19.578 1 88.62 84 ARG A O 1
ATOM 702 N N . PRO A 1 85 ? 9.875 12.57 18.938 1 93.81 85 PRO A N 1
ATOM 703 C CA . PRO A 1 85 ? 10.102 13.039 17.578 1 93.81 85 PRO A CA 1
ATOM 704 C C . PRO A 1 85 ? 10.023 14.562 17.453 1 93.81 85 PRO A C 1
ATOM 706 O O . PRO A 1 85 ? 9.25 15.203 18.156 1 93.81 85 PRO A O 1
ATOM 709 N N . LYS A 1 86 ? 10.852 15.086 16.594 1 95.62 86 LYS A N 1
ATOM 710 C CA . LYS A 1 86 ? 10.875 16.516 16.266 1 95.62 86 LYS A CA 1
ATOM 711 C C . LYS A 1 86 ? 10.805 16.734 14.758 1 95.62 86 LYS A C 1
ATOM 713 O O . LYS A 1 86 ? 11.383 15.953 13.992 1 95.62 86 LYS A O 1
ATOM 718 N N . TYR A 1 87 ? 10.117 17.828 14.43 1 97.62 87 TYR A N 1
ATOM 719 C CA . TYR A 1 87 ? 9.961 18.156 13.016 1 97.62 87 TYR A CA 1
ATOM 720 C C . TYR A 1 87 ? 10.289 19.625 12.75 1 97.62 87 TYR A C 1
ATOM 722 O O . TYR A 1 87 ? 10.133 20.469 13.633 1 97.62 87 TYR A O 1
ATOM 730 N N . THR A 1 88 ? 10.75 19.859 11.508 1 97.5 88 THR A N 1
ATOM 731 C CA . THR A 1 88 ? 10.969 21.219 11.023 1 97.5 88 THR A CA 1
ATOM 732 C C . THR A 1 88 ? 10.188 21.469 9.727 1 97.5 88 THR A C 1
ATOM 734 O O . THR A 1 88 ? 10.117 20.578 8.867 1 97.5 88 THR A O 1
ATOM 737 N N . ILE A 1 89 ? 9.602 22.609 9.664 1 98.31 89 ILE A N 1
ATOM 738 C CA . ILE A 1 89 ? 8.938 23.062 8.445 1 98.31 89 ILE A CA 1
ATOM 739 C C . ILE A 1 89 ? 9.844 24.016 7.68 1 98.31 89 ILE A C 1
ATOM 741 O O . ILE A 1 89 ? 10.328 25 8.242 1 98.31 89 ILE A O 1
ATOM 745 N N . GLN A 1 90 ? 10.141 23.766 6.453 1 97.75 90 GLN A N 1
ATOM 746 C CA . GLN A 1 90 ? 10.961 24.625 5.602 1 97.75 90 GLN A CA 1
ATOM 747 C C . GLN A 1 90 ? 10.109 25.297 4.531 1 97.75 90 GLN A C 1
ATOM 749 O O . GLN A 1 90 ? 9.086 24.766 4.109 1 97.75 90 GLN A O 1
ATOM 754 N N . GLY A 1 91 ? 10.5 26.453 4.062 1 96.75 91 GLY A N 1
ATOM 755 C CA . GLY A 1 91 ? 9.805 27.188 3.023 1 96.75 91 GLY A CA 1
ATOM 756 C C . GLY A 1 91 ? 8.789 28.172 3.568 1 96.75 91 GLY A C 1
ATOM 757 O O . GLY A 1 91 ? 8.281 29.016 2.832 1 96.75 91 GLY A O 1
ATOM 758 N N . LEU A 1 92 ? 8.461 27.984 4.816 1 95.81 92 LEU A N 1
ATOM 759 C CA . LEU A 1 92 ? 7.566 28.875 5.539 1 95.81 92 LEU A CA 1
ATOM 760 C C . LEU A 1 92 ? 8.188 29.328 6.859 1 95.81 92 LEU A C 1
ATOM 762 O O . LEU A 1 92 ? 9.109 28.672 7.367 1 95.81 92 LEU A O 1
ATOM 766 N N . ASP A 1 93 ? 7.836 30.469 7.363 1 96.06 93 ASP A N 1
ATOM 767 C CA . ASP A 1 93 ? 8.328 30.938 8.656 1 96.06 93 ASP A CA 1
ATOM 768 C C . ASP A 1 93 ? 7.48 30.391 9.797 1 96.06 93 ASP A C 1
ATOM 770 O O . ASP A 1 93 ? 7.055 31.141 10.68 1 96.06 93 ASP A O 1
ATOM 774 N N . TRP A 1 94 ? 7.203 29.062 9.695 1 98.06 94 TRP A N 1
ATOM 775 C CA . TRP A 1 94 ? 6.383 28.391 10.703 1 98.06 94 TRP A CA 1
ATOM 776 C C . TRP A 1 94 ? 7.238 27.5 11.594 1 98.06 94 TRP A C 1
ATOM 778 O O . TRP A 1 94 ? 8.273 26.984 11.164 1 98.06 94 TRP A O 1
ATOM 788 N N . GLU A 1 95 ? 6.875 27.391 12.844 1 98.06 95 GLU A N 1
ATOM 789 C CA . GLU A 1 95 ? 7.461 26.469 13.812 1 98.06 95 GLU A CA 1
ATOM 790 C C . GLU A 1 95 ? 6.43 25.469 14.32 1 98.06 95 GLU A C 1
ATOM 792 O O . GLU A 1 95 ? 5.246 25.797 14.43 1 98.06 95 GLU A O 1
ATOM 797 N N . ILE A 1 96 ? 6.84 24.297 14.578 1 97.88 96 ILE A N 1
ATOM 798 C CA . ILE A 1 96 ? 5.953 23.266 15.094 1 97.88 96 ILE A CA 1
ATOM 799 C C . ILE A 1 96 ? 6.531 22.688 16.391 1 97.88 96 ILE A C 1
ATOM 801 O O . ILE A 1 96 ? 7.73 22.422 16.469 1 97.88 96 ILE A O 1
ATOM 805 N N . GLN A 1 97 ? 5.723 22.609 17.391 1 95.81 97 GLN A N 1
ATOM 806 C CA . GLN A 1 97 ? 6.195 22.109 18.672 1 95.81 97 GLN A CA 1
ATOM 807 C C . GLN A 1 97 ? 5.09 21.359 19.422 1 95.81 97 GLN A C 1
ATOM 809 O O . GLN A 1 97 ? 3.906 21.672 19.25 1 95.81 97 GLN A O 1
ATOM 814 N N . GLY A 1 98 ? 5.508 20.422 20.25 1 96.38 98 GLY A N 1
ATOM 815 C CA . GLY A 1 98 ? 4.57 19.688 21.078 1 96.38 98 GLY A CA 1
ATOM 816 C C . GLY A 1 98 ? 4.809 18.188 21.062 1 96.38 98 GLY A C 1
ATOM 817 O O . GLY A 1 98 ? 5.914 17.734 20.766 1 96.38 98 GLY A O 1
ATOM 818 N N . ASP A 1 99 ? 3.785 17.516 21.547 1 96.19 99 ASP A N 1
ATOM 819 C CA . ASP A 1 99 ? 3.822 16.062 21.594 1 96.19 99 ASP A CA 1
ATOM 820 C C . ASP A 1 99 ? 3.117 15.453 20.375 1 96.19 99 ASP A C 1
ATOM 822 O O . ASP A 1 99 ? 1.892 15.328 20.375 1 96.19 99 ASP A O 1
ATOM 826 N N . PHE A 1 100 ? 3.83 15.047 19.406 1 95.38 100 PHE A N 1
ATOM 827 C CA . PHE A 1 100 ? 3.281 14.57 18.141 1 95.38 100 PHE A CA 1
ATOM 828 C C . PHE A 1 100 ? 2.619 13.211 18.328 1 95.38 100 PHE A C 1
ATOM 830 O O . PHE A 1 100 ? 1.59 12.93 17.703 1 95.38 100 PHE A O 1
ATOM 837 N N . LEU A 1 101 ? 3.186 12.43 19.234 1 91.19 101 LEU A N 1
ATOM 838 C CA . LEU A 1 101 ? 2.631 11.102 19.484 1 91.19 101 LEU A CA 1
ATOM 839 C C . LEU A 1 101 ? 1.233 11.203 20.078 1 91.19 101 LEU A C 1
ATOM 841 O O . LEU A 1 101 ? 0.358 10.391 19.766 1 91.19 101 LEU A O 1
ATOM 845 N N . ALA A 1 102 ? 1.085 12.156 20.875 1 91.56 102 ALA A N 1
ATOM 846 C CA . ALA A 1 102 ? -0.184 12.336 21.578 1 91.56 102 ALA A CA 1
ATOM 847 C C . ALA A 1 102 ? -1.134 13.227 20.781 1 91.56 102 ALA A C 1
ATOM 849 O O . ALA A 1 102 ? -2.215 13.57 21.266 1 91.56 102 ALA A O 1
ATOM 850 N N . HIS A 1 103 ? -0.683 13.648 19.594 1 94.38 103 HIS A N 1
ATOM 851 C CA . HIS A 1 103 ? -1.446 14.609 18.812 1 94.38 103 HIS A CA 1
ATOM 852 C C . HIS A 1 103 ? -1.762 15.867 19.609 1 94.38 103 HIS A C 1
ATOM 854 O O . HIS A 1 103 ? -2.898 16.344 19.609 1 94.38 103 HIS A O 1
ATOM 860 N N . ASP A 1 104 ? -0.824 16.297 20.359 1 96.75 104 ASP A N 1
ATOM 861 C CA . ASP A 1 104 ? -0.904 17.531 21.156 1 96.75 104 ASP A CA 1
ATOM 862 C C . ASP A 1 104 ? 0.239 18.484 20.797 1 96.75 104 ASP A C 1
ATOM 864 O O . ASP A 1 104 ? 1.251 18.531 21.5 1 96.75 104 ASP A O 1
ATOM 868 N N . TYR A 1 105 ? -0.038 19.281 19.734 1 98 105 TYR A N 1
ATOM 869 C CA . TYR A 1 105 ? 1.007 20.172 19.266 1 98 105 TYR A CA 1
ATOM 870 C C . TYR A 1 105 ? 0.406 21.375 18.547 1 98 105 TYR A C 1
ATOM 872 O O . TYR A 1 105 ? -0.797 21.406 18.281 1 98 105 TYR A O 1
ATOM 880 N N . ARG A 1 106 ? 1.234 22.297 18.234 1 98 106 ARG A N 1
ATOM 881 C CA . ARG A 1 106 ? 0.775 23.516 17.609 1 98 106 ARG A CA 1
ATOM 882 C C . ARG A 1 106 ? 1.762 24 16.547 1 98 106 ARG A C 1
ATOM 884 O O . ARG A 1 106 ? 2.951 23.672 16.609 1 98 106 ARG A O 1
ATOM 891 N N . ILE A 1 107 ? 1.265 24.688 15.641 1 98.25 107 ILE A N 1
ATOM 892 C CA . ILE A 1 107 ? 2.055 25.359 14.617 1 98.25 107 ILE A CA 1
ATOM 893 C C . ILE A 1 107 ? 1.952 26.875 14.797 1 98.25 107 ILE A C 1
ATOM 895 O O . ILE A 1 107 ? 0.855 27.406 14.961 1 98.25 107 ILE A O 1
ATOM 899 N N . THR A 1 108 ? 3.195 27.547 14.805 1 97.94 108 THR A N 1
ATOM 900 C CA . THR A 1 108 ? 3.223 28.969 15.094 1 97.94 108 THR A CA 1
ATOM 901 C C . THR A 1 108 ? 3.936 29.734 13.984 1 97.94 108 THR A C 1
ATOM 903 O O . THR A 1 108 ? 4.812 29.188 13.305 1 97.94 108 THR A O 1
ATOM 906 N N . GLU A 1 109 ? 3.494 30.891 13.734 1 97.12 109 GLU A N 1
ATOM 907 C CA . GLU A 1 109 ? 4.152 31.891 12.898 1 97.12 109 GLU A CA 1
ATOM 908 C C . GLU A 1 109 ? 4.484 33.156 13.703 1 97.12 109 GLU A C 1
ATOM 910 O O . GLU A 1 109 ? 3.588 33.812 14.234 1 97.12 109 GLU A O 1
ATOM 915 N N . ASP A 1 110 ? 5.758 33.5 13.844 1 95.38 110 ASP A N 1
ATOM 916 C CA . ASP A 1 110 ? 6.211 34.656 14.617 1 95.38 110 ASP A CA 1
ATOM 917 C C . ASP A 1 110 ? 5.652 34.594 16.031 1 95.38 110 ASP A C 1
ATOM 919 O O . ASP A 1 110 ? 5.133 35.625 16.531 1 95.38 110 ASP A O 1
ATOM 923 N N . GLY A 1 111 ? 5.621 33.438 16.625 1 93.75 111 GLY A N 1
ATOM 924 C CA . GLY A 1 111 ? 5.203 33.25 18 1 93.75 111 GLY A CA 1
ATOM 925 C C . GLY A 1 111 ? 3.701 33.125 18.156 1 93.75 111 GLY A C 1
ATOM 926 O O . GLY A 1 111 ? 3.213 32.781 19.25 1 93.75 111 GLY A O 1
ATOM 927 N N . ARG A 1 112 ? 2.953 33.406 17.141 1 95.56 112 ARG A N 1
ATOM 928 C CA . ARG A 1 112 ? 1.499 33.312 17.188 1 95.56 112 ARG A CA 1
ATOM 929 C C . ARG A 1 112 ? 1.034 31.953 16.688 1 95.56 112 ARG A C 1
ATOM 931 O O . ARG A 1 112 ? 1.465 31.484 15.617 1 95.56 112 ARG A O 1
ATOM 938 N N . THR A 1 113 ? 0.151 31.375 17.484 1 96.75 113 THR A N 1
ATOM 939 C CA . THR A 1 113 ? -0.375 30.078 17.078 1 96.75 113 THR A CA 1
ATOM 940 C C . THR A 1 113 ? -1.324 30.219 15.898 1 96.75 113 THR A C 1
ATOM 942 O O . THR A 1 113 ? -2.285 30.984 15.953 1 96.75 113 THR A O 1
ATOM 945 N N . ILE A 1 114 ? -1.049 29.453 14.867 1 97.69 114 ILE A N 1
ATOM 946 C CA . ILE A 1 114 ? -1.908 29.531 13.688 1 97.69 114 ILE A CA 1
ATOM 947 C C . ILE A 1 114 ? -2.701 28.234 13.539 1 97.69 114 ILE A C 1
ATOM 949 O O . ILE A 1 114 ? -3.686 28.188 12.797 1 97.69 114 ILE A O 1
ATOM 953 N N . ALA A 1 115 ? -2.293 27.188 14.188 1 97.75 115 ALA A N 1
ATOM 954 C CA . ALA A 1 115 ? -3.033 25.922 14.219 1 97.75 115 ALA A CA 1
ATOM 955 C C . ALA A 1 115 ? -2.74 25.141 15.492 1 97.75 115 ALA A C 1
ATOM 957 O O . ALA A 1 115 ? -1.622 25.188 16.016 1 97.75 115 ALA A O 1
ATOM 958 N N . ASN A 1 116 ? -3.689 24.5 15.969 1 97.88 116 ASN A N 1
ATOM 959 C CA . ASN A 1 116 ? -3.578 23.609 17.125 1 97.88 116 ASN A CA 1
ATOM 960 C C . ASN A 1 116 ? -4.121 22.219 16.812 1 97.88 116 ASN A C 1
ATOM 962 O O . ASN A 1 116 ? -5.215 22.078 16.25 1 97.88 116 ASN A O 1
ATOM 966 N N . VAL A 1 117 ? -3.352 21.234 17.047 1 97.12 117 VAL A N 1
ATOM 967 C CA . VAL A 1 117 ? -3.756 19.844 16.844 1 97.12 117 VAL A CA 1
ATOM 968 C C . VAL A 1 117 ? -3.99 19.188 18.203 1 97.12 117 VAL A C 1
ATOM 970 O O . VAL A 1 117 ? -3.172 19.312 19.109 1 97.12 117 VAL A O 1
ATOM 973 N N . SER A 1 118 ? -5.074 18.516 18.281 1 95.12 118 SER A N 1
ATOM 974 C CA . SER A 1 118 ? -5.441 17.812 19.5 1 95.12 118 SER A CA 1
ATOM 975 C C . SER A 1 118 ? -6.242 16.547 19.203 1 95.12 118 SER A C 1
ATOM 977 O O . SER A 1 118 ? -6.711 16.359 18.078 1 95.12 118 SER A O 1
ATOM 979 N N . LYS A 1 119 ? -6.316 15.695 20.172 1 89.12 119 LYS A N 1
ATOM 980 C CA . LYS A 1 119 ? -7.195 14.539 20.047 1 89.12 119 LYS A CA 1
ATOM 981 C C . LYS A 1 119 ? -8.656 14.961 19.953 1 89.12 119 LYS A C 1
ATOM 983 O O . LYS A 1 119 ? -9.062 15.945 20.578 1 89.12 119 LYS A O 1
ATOM 988 N N . ALA A 1 120 ? -9.289 14.219 19.094 1 81 120 ALA A N 1
ATOM 989 C CA . ALA A 1 120 ? -10.711 14.547 18.969 1 81 120 ALA A CA 1
ATOM 990 C C . ALA A 1 120 ? -11.531 13.852 20.047 1 81 120 ALA A C 1
ATOM 992 O O . ALA A 1 120 ? -11.195 12.75 20.484 1 81 120 ALA A O 1
ATOM 993 N N . TYR A 1 121 ? -12.367 14.508 20.812 1 70.25 121 TYR A N 1
ATOM 994 C CA . TYR A 1 121 ? -13.234 13.961 21.844 1 70.25 121 TYR A CA 1
ATOM 995 C C . TYR A 1 121 ? -14.359 13.133 21.25 1 70.25 121 TYR A C 1
ATOM 997 O O . TYR A 1 121 ? -15.117 12.477 21.969 1 70.25 121 TYR A O 1
ATOM 1005 N N . LEU A 1 122 ? -14.242 12.969 19.938 1 62.47 122 LEU A N 1
ATOM 1006 C CA . LEU A 1 122 ? -15.414 12.32 19.359 1 62.47 122 LEU A CA 1
ATOM 1007 C C . LEU A 1 122 ? -15.258 10.805 19.359 1 62.47 122 LEU A C 1
ATOM 1009 O O . LEU A 1 122 ? -14.141 10.289 19.469 1 62.47 122 LEU A O 1
ATOM 1013 N N . SER A 1 123 ? -16.328 10.133 19.328 1 63.78 123 SER A N 1
ATOM 1014 C CA . SER A 1 123 ? -16.562 8.695 19.453 1 63.78 123 SER A CA 1
ATOM 1015 C C . SER A 1 123 ? -15.773 7.922 18.391 1 63.78 123 SER A C 1
ATOM 1017 O O . SER A 1 123 ? -15.852 6.695 18.328 1 63.78 123 SER A O 1
ATOM 1019 N N . TRP A 1 124 ? -15.109 8.742 17.656 1 64.5 124 TRP A N 1
ATOM 1020 C CA . TRP A 1 124 ? -14.469 7.926 16.625 1 64.5 124 TRP A CA 1
ATOM 1021 C C . TRP A 1 124 ? -13.055 7.531 17.047 1 64.5 124 TRP A C 1
ATOM 1023 O O . TRP A 1 124 ? -12.297 8.359 17.562 1 64.5 124 TRP A O 1
ATOM 1033 N N . SER A 1 125 ? -12.648 6.406 16.875 1 72.12 125 SER A N 1
ATOM 1034 C CA . SER A 1 125 ? -11.297 5.91 17.125 1 72.12 125 SER A CA 1
ATOM 1035 C C . SER A 1 125 ? -10.32 6.422 16.078 1 72.12 125 SER A C 1
ATOM 1037 O O . SER A 1 125 ? -10.695 6.656 14.93 1 72.12 125 SER A O 1
ATOM 1039 N N . ASP A 1 126 ? -9.172 6.805 16.453 1 77.44 126 ASP A N 1
ATOM 1040 C CA . ASP A 1 126 ? -8.055 7.16 15.578 1 77.44 126 ASP A CA 1
ATOM 1041 C C . ASP A 1 126 ? -8.312 8.492 14.875 1 77.44 126 ASP A C 1
ATOM 1043 O O . ASP A 1 126 ? -8.062 8.625 13.672 1 77.44 126 ASP A O 1
ATOM 1047 N N . THR A 1 127 ? -9.055 9.367 15.508 1 88.25 127 THR A N 1
ATOM 1048 C CA . THR A 1 127 ? -9.352 10.695 14.977 1 88.25 127 THR A CA 1
ATOM 1049 C C . THR A 1 127 ? -8.695 11.781 15.82 1 88.25 127 THR A C 1
ATOM 1051 O O . THR A 1 127 ? -8.664 11.688 17.047 1 88.25 127 THR A O 1
ATOM 1054 N N . TYR A 1 128 ? -8.172 12.711 15.219 1 93.06 128 TYR A N 1
ATOM 1055 C CA . TYR A 1 128 ? -7.68 13.93 15.852 1 93.06 128 TYR A CA 1
ATOM 1056 C C . TYR A 1 128 ? -8.18 15.172 15.125 1 93.06 128 TYR A C 1
ATOM 1058 O O . TYR A 1 128 ? -8.781 15.062 14.047 1 93.06 128 TYR A O 1
ATOM 1066 N N . GLN A 1 129 ? -8.047 16.266 15.789 1 94.56 129 GLN A N 1
ATOM 1067 C CA . GLN A 1 129 ? -8.57 17.484 15.172 1 94.56 129 GLN A CA 1
ATOM 1068 C C . GLN A 1 129 ? -7.48 18.531 15.039 1 94.56 129 GLN A C 1
ATOM 1070 O O . GLN A 1 129 ? -6.512 18.547 15.805 1 94.56 129 GLN A O 1
ATOM 1075 N N . ILE A 1 130 ? -7.633 19.375 14.062 1 96.88 130 ILE A N 1
ATOM 1076 C CA . ILE A 1 130 ? -6.805 20.562 13.883 1 96.88 130 ILE A CA 1
ATOM 1077 C C . ILE A 1 130 ? -7.688 21.812 13.867 1 96.88 130 ILE A C 1
ATOM 1079 O O . ILE A 1 130 ? -8.703 21.859 13.172 1 96.88 130 ILE A O 1
ATOM 1083 N N . ASP A 1 131 ? -7.352 22.719 14.766 1 97 131 ASP A N 1
ATOM 1084 C CA . ASP A 1 131 ? -7.984 24.031 14.789 1 97 131 ASP A CA 1
ATOM 1085 C C . ASP A 1 131 ? -7.137 25.062 14.039 1 97 131 ASP A C 1
ATOM 1087 O O . ASP A 1 131 ? -6.039 25.406 14.484 1 97 131 ASP A O 1
ATOM 1091 N N . ILE A 1 132 ? -7.645 25.562 12.906 1 97.31 132 ILE A N 1
ATOM 1092 C CA . ILE A 1 132 ? -6.906 26.484 12.047 1 97.31 132 ILE A CA 1
ATOM 1093 C C . ILE A 1 132 ? -7.453 27.891 12.211 1 97.31 132 ILE A C 1
ATOM 1095 O O . ILE A 1 132 ? -8.648 28.141 12.008 1 97.31 132 ILE A O 1
ATOM 1099 N N . VAL A 1 133 ? -6.562 28.812 12.492 1 95.25 133 VAL A N 1
ATOM 1100 C CA . VAL A 1 133 ? -6.949 30.188 12.781 1 95.25 133 VAL A CA 1
ATOM 1101 C C . VAL A 1 133 ? -7.258 30.922 11.484 1 95.25 133 VAL A C 1
ATOM 1103 O O . VAL A 1 133 ? -8.281 31.594 11.375 1 95.25 133 VAL A O 1
ATOM 1106 N N . ASP A 1 134 ? -6.348 30.875 10.531 1 91.06 134 ASP A N 1
ATOM 1107 C CA . ASP A 1 134 ? -6.508 31.531 9.234 1 91.06 134 ASP A CA 1
ATOM 1108 C C . ASP A 1 134 ? -6.777 30.5 8.141 1 91.06 134 ASP A C 1
ATOM 1110 O O . ASP A 1 134 ? -5.902 29.703 7.793 1 91.06 134 ASP A O 1
ATOM 1114 N N . GLU A 1 135 ? -7.93 30.594 7.551 1 89.25 135 GLU A N 1
ATOM 1115 C CA . GLU A 1 135 ? -8.398 29.641 6.559 1 89.25 135 GLU A CA 1
ATOM 1116 C C . GLU A 1 135 ? -7.516 29.641 5.316 1 89.25 135 GLU A C 1
ATOM 1118 O O . GLU A 1 135 ? -7.461 28.656 4.574 1 89.25 135 GLU A O 1
ATOM 1123 N N . ASP A 1 136 ? -6.836 30.781 5.098 1 91.56 136 ASP A N 1
ATOM 1124 C CA . ASP A 1 136 ? -5.969 30.891 3.93 1 91.56 136 ASP A CA 1
ATOM 1125 C C . ASP A 1 136 ? -4.828 29.875 4.004 1 91.56 136 ASP A C 1
ATOM 1127 O O . ASP A 1 136 ? -4.219 29.547 2.982 1 91.56 136 ASP A O 1
ATOM 1131 N N . TYR A 1 137 ? -4.609 29.359 5.211 1 94.62 137 TYR A N 1
ATOM 1132 C CA . TYR A 1 137 ? -3.508 28.438 5.438 1 94.62 137 TYR A CA 1
ATOM 1133 C C . TYR A 1 137 ? -4.016 27 5.535 1 94.62 137 TYR A C 1
ATOM 1135 O O . TYR A 1 137 ? -3.23 26.062 5.746 1 94.62 137 TYR A O 1
ATOM 1143 N N . ALA A 1 138 ? -5.25 26.781 5.262 1 96.81 138 ALA A N 1
ATOM 1144 C CA . ALA A 1 138 ? -5.875 25.5 5.598 1 96.81 138 ALA A CA 1
ATOM 1145 C C . ALA A 1 138 ? -5.223 24.344 4.828 1 96.81 138 ALA A C 1
ATOM 1147 O O . ALA A 1 138 ? -4.828 23.344 5.418 1 96.81 138 ALA A O 1
ATOM 1148 N N . ASP A 1 139 ? -5.055 24.562 3.488 1 97.19 139 ASP A N 1
ATOM 1149 C CA . ASP A 1 139 ? -4.547 23.469 2.664 1 97.19 139 ASP A CA 1
ATOM 1150 C C . ASP A 1 139 ? -3.143 23.062 3.104 1 97.19 139 ASP A C 1
ATOM 1152 O O . ASP A 1 139 ? -2.877 21.875 3.318 1 97.19 139 ASP A O 1
ATOM 1156 N N . VAL A 1 140 ? -2.293 24.031 3.244 1 98.06 140 VAL A N 1
ATOM 1157 C CA . VAL A 1 140 ? -0.906 23.719 3.566 1 98.06 140 VAL A CA 1
ATOM 1158 C C . VAL A 1 140 ? -0.823 23.141 4.977 1 98.06 140 VAL A C 1
ATOM 1160 O O . VAL A 1 140 ? -0.066 22.188 5.219 1 98.06 140 VAL A O 1
ATOM 1163 N N . LEU A 1 141 ? -1.594 23.641 5.91 1 98.38 141 LEU A N 1
ATOM 1164 C CA . LEU A 1 141 ? -1.606 23.141 7.281 1 98.38 141 LEU A CA 1
ATOM 1165 C C . LEU A 1 141 ? -2.133 21.703 7.332 1 98.38 141 LEU A C 1
ATOM 1167 O O . LEU A 1 141 ? -1.584 20.859 8.047 1 98.38 141 LEU A O 1
ATOM 1171 N N . LEU A 1 142 ? -3.168 21.469 6.566 1 97.81 142 LEU A N 1
ATOM 1172 C CA . LEU A 1 142 ? -3.672 20.094 6.48 1 97.81 142 LEU A CA 1
ATOM 1173 C C . LEU A 1 142 ? -2.615 19.156 5.898 1 97.81 142 LEU A C 1
ATOM 1175 O O . LEU A 1 142 ? -2.4 18.062 6.414 1 97.81 142 LEU A O 1
ATOM 1179 N N . GLY A 1 143 ? -1.948 19.578 4.84 1 97.94 143 GLY A N 1
ATOM 1180 C CA . GLY A 1 143 ? -0.862 18.797 4.273 1 97.94 143 GLY A CA 1
ATOM 1181 C C . GLY A 1 143 ? 0.224 18.469 5.281 1 97.94 143 GLY A C 1
ATOM 1182 O O . GLY A 1 143 ? 0.669 17.312 5.367 1 97.94 143 GLY A O 1
ATOM 1183 N N . ILE A 1 144 ? 0.588 19.438 6.074 1 98.25 144 ILE A N 1
ATOM 1184 C CA . ILE A 1 144 ? 1.66 19.281 7.051 1 98.25 144 ILE A CA 1
ATOM 1185 C C . ILE A 1 144 ? 1.246 18.281 8.125 1 98.25 144 ILE A C 1
ATOM 1187 O O . ILE A 1 144 ? 2.02 17.391 8.477 1 98.25 144 ILE A O 1
ATOM 1191 N N . VAL A 1 145 ? 0.041 18.359 8.625 1 97.38 145 VAL A N 1
ATOM 1192 C CA . VAL A 1 145 ? -0.424 17.469 9.68 1 97.38 145 VAL A CA 1
ATOM 1193 C C . VAL A 1 145 ? -0.533 16.047 9.133 1 97.38 145 VAL A C 1
ATOM 1195 O O . VAL A 1 145 ? -0.216 15.078 9.836 1 97.38 145 VAL A O 1
ATOM 1198 N N . ILE A 1 146 ? -0.928 15.914 7.891 1 95.31 146 ILE A N 1
ATOM 1199 C CA . ILE A 1 146 ? -1.008 14.602 7.254 1 95.31 146 ILE A CA 1
ATOM 1200 C C . ILE A 1 146 ? 0.391 14 7.133 1 95.31 146 ILE A C 1
ATOM 1202 O O . ILE A 1 146 ? 0.581 12.805 7.359 1 95.31 146 ILE A O 1
ATOM 1206 N N . VAL A 1 147 ? 1.391 14.797 6.777 1 96.12 147 VAL A N 1
ATOM 1207 C CA . VAL A 1 147 ? 2.773 14.336 6.688 1 96.12 147 VAL A CA 1
ATOM 1208 C C . VAL A 1 147 ? 3.229 13.789 8.039 1 96.12 147 VAL A C 1
ATOM 1210 O O . VAL A 1 147 ? 3.797 12.703 8.117 1 96.12 147 VAL A O 1
ATOM 1213 N N . ILE A 1 148 ? 2.924 14.531 9.086 1 95.75 148 ILE A N 1
ATOM 1214 C CA . ILE A 1 148 ? 3.352 14.141 10.422 1 95.75 148 ILE A CA 1
ATOM 1215 C C . ILE A 1 148 ? 2.727 12.789 10.789 1 95.75 148 ILE A C 1
ATOM 1217 O O . ILE A 1 148 ? 3.42 11.883 11.25 1 95.75 148 ILE A O 1
ATOM 1221 N N . ASP A 1 149 ? 1.493 12.688 10.516 1 91.56 149 ASP A N 1
ATOM 1222 C CA . ASP A 1 149 ? 0.794 11.445 10.828 1 91.56 149 ASP A CA 1
ATOM 1223 C C . ASP A 1 149 ? 1.332 10.289 9.992 1 91.56 149 ASP A C 1
ATOM 1225 O O . ASP A 1 149 ? 1.481 9.172 10.5 1 91.56 149 ASP A O 1
ATOM 1229 N N . ALA A 1 150 ? 1.562 10.578 8.742 1 88.19 150 ALA A N 1
ATOM 1230 C CA . ALA A 1 150 ? 2.096 9.547 7.852 1 88.19 150 ALA A CA 1
ATOM 1231 C C . ALA A 1 150 ? 3.457 9.055 8.336 1 88.19 150 ALA A C 1
ATOM 1233 O O . ALA A 1 150 ? 3.744 7.859 8.281 1 88.19 150 ALA A O 1
ATOM 1234 N N . VAL A 1 151 ? 4.32 9.914 8.766 1 90.31 151 VAL A N 1
ATOM 1235 C CA . VAL A 1 151 ? 5.648 9.57 9.258 1 90.31 151 VAL A CA 1
ATOM 1236 C C . VAL A 1 151 ? 5.52 8.727 10.531 1 90.31 151 VAL A C 1
ATOM 1238 O O . VAL A 1 151 ? 6.18 7.691 10.664 1 90.31 151 VAL A O 1
ATOM 1241 N N . LEU A 1 152 ? 4.664 9.164 11.367 1 88.88 152 LEU A N 1
ATOM 1242 C CA . LEU A 1 152 ? 4.457 8.438 12.617 1 88.88 152 LEU A CA 1
ATOM 1243 C C . LEU A 1 152 ? 3.936 7.031 12.336 1 88.88 152 LEU A C 1
ATOM 1245 O O . LEU A 1 152 ? 4.379 6.066 12.969 1 88.88 152 LEU A O 1
ATOM 1249 N N . ALA A 1 153 ? 3.027 6.992 11.453 1 81.06 153 ALA A N 1
ATOM 1250 C CA . ALA A 1 153 ? 2.443 5.703 11.102 1 81.06 153 ALA A CA 1
ATOM 1251 C C . ALA A 1 153 ? 3.486 4.777 10.477 1 81.06 153 ALA A C 1
ATOM 1253 O O . ALA A 1 153 ? 3.471 3.568 10.711 1 81.06 153 ALA A O 1
ATOM 1254 N N . SER A 1 154 ? 4.348 5.34 9.656 1 76.56 154 SER A N 1
ATOM 1255 C CA . SER A 1 154 ? 5.367 4.555 8.969 1 76.56 154 SER A CA 1
ATOM 1256 C C . SER A 1 154 ? 6.387 3.986 9.945 1 76.56 154 SER A C 1
ATOM 1258 O O . SER A 1 154 ? 6.973 2.932 9.703 1 76.56 154 SER A O 1
ATOM 1260 N N . GLU A 1 155 ? 6.57 4.562 11.023 1 74.62 155 GLU A N 1
ATOM 1261 C CA . GLU A 1 155 ? 7.535 4.141 12.031 1 74.62 155 GLU A CA 1
ATOM 1262 C C . GLU A 1 155 ? 6.941 3.084 12.961 1 74.62 155 GLU A C 1
ATOM 1264 O O . GLU A 1 155 ? 7.668 2.281 13.539 1 74.62 155 GLU A O 1
ATOM 1269 N N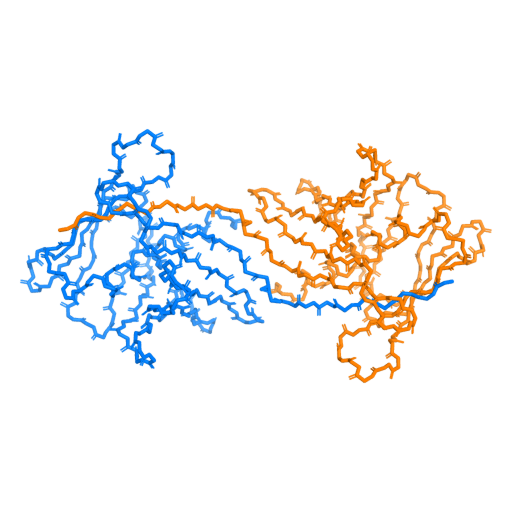 . GLN A 1 156 ? 5.676 3.248 13.117 1 65.5 156 GLN A N 1
ATOM 1270 C CA . GLN A 1 156 ? 5.02 2.227 13.922 1 65.5 156 GLN A CA 1
ATOM 1271 C C . GLN A 1 156 ? 4.93 0.902 13.172 1 65.5 156 GLN A C 1
ATOM 1273 O O . GLN A 1 156 ? 4.945 -0.167 13.781 1 65.5 156 GLN A O 1
ATOM 1278 N N . LYS A 1 157 ? 4.742 0.943 11.922 1 56.22 157 LYS A N 1
ATOM 1279 C CA . LYS A 1 157 ? 4.652 -0.271 11.117 1 56.22 157 LYS A CA 1
ATOM 1280 C C . LYS A 1 157 ? 6.016 -0.935 10.961 1 56.22 157 LYS A C 1
ATOM 1282 O O . LYS A 1 157 ? 6.105 -2.15 10.773 1 56.22 157 LYS A O 1
ATOM 1287 N N . GLU A 1 158 ? 7.109 -0.478 10.992 1 48.91 158 GLU A N 1
ATOM 1288 C CA . GLU A 1 158 ? 8.445 -1.06 10.961 1 48.91 158 GLU A CA 1
ATOM 1289 C C . GLU A 1 158 ? 8.773 -1.766 12.273 1 48.91 158 GLU A C 1
ATOM 1291 O O . GLU A 1 158 ? 9.406 -2.826 12.273 1 48.91 158 GLU A O 1
ATOM 1296 N N . MET B 1 1 ? -11.258 27.484 12.445 1 91.38 1 MET B N 1
ATOM 1297 C CA . MET B 1 1 ? -11.938 26.438 11.695 1 91.38 1 MET B CA 1
ATOM 1298 C C . MET B 1 1 ? -11.406 25.062 12.094 1 91.38 1 MET B C 1
ATOM 1300 O O . MET B 1 1 ? -10.188 24.859 12.156 1 91.38 1 MET B O 1
ATOM 1304 N N . ILE B 1 2 ? -12.359 24.141 12.484 1 90.88 2 ILE B N 1
ATOM 1305 C CA . ILE B 1 2 ? -11.977 22.844 13.031 1 90.88 2 ILE B CA 1
ATOM 1306 C C . ILE B 1 2 ? -12.172 21.766 11.969 1 90.88 2 ILE B C 1
ATOM 1308 O O . ILE B 1 2 ? -13.211 21.703 11.305 1 90.88 2 ILE B O 1
ATOM 1312 N N . TYR B 1 3 ? -11.125 21 11.688 1 92.81 3 TYR B N 1
ATOM 1313 C CA . TYR B 1 3 ? -11.18 19.812 10.836 1 92.81 3 TYR B CA 1
ATOM 1314 C C . TYR B 1 3 ? -10.867 18.562 11.633 1 92.81 3 TYR B C 1
ATOM 1316 O O . TYR B 1 3 ? -10.023 18.578 12.523 1 92.81 3 TYR B O 1
ATOM 1324 N N . HIS B 1 4 ? -11.594 17.547 11.383 1 91.56 4 HIS B N 1
ATOM 1325 C CA . HIS B 1 4 ? -11.32 16.234 11.945 1 91.56 4 HIS B CA 1
ATOM 1326 C C . HIS B 1 4 ? -10.641 15.328 10.93 1 91.56 4 HIS B C 1
ATOM 1328 O O . HIS B 1 4 ? -11.07 15.25 9.773 1 91.56 4 HIS B O 1
ATOM 1334 N N . ILE B 1 5 ? -9.453 14.727 11.289 1 90 5 ILE B N 1
ATOM 1335 C CA . ILE B 1 5 ? -8.711 13.828 10.406 1 90 5 ILE B CA 1
ATOM 1336 C C . ILE B 1 5 ? -8.781 12.406 10.953 1 90 5 ILE B C 1
ATOM 1338 O O . ILE B 1 5 ? -8.43 12.156 12.109 1 90 5 ILE B O 1
ATOM 1342 N N . LYS B 1 6 ? -9.359 11.562 10.156 1 83.31 6 LYS B N 1
ATOM 1343 C CA . LYS B 1 6 ? -9.445 10.148 10.484 1 83.31 6 LYS B CA 1
ATOM 1344 C C . LYS B 1 6 ? -8.523 9.32 9.602 1 83.31 6 LYS B C 1
ATOM 1346 O O . LYS B 1 6 ? -8.594 9.398 8.375 1 83.31 6 LYS B O 1
ATOM 1351 N N . GLN B 1 7 ? -7.562 8.648 10.195 1 73.81 7 GLN B N 1
ATOM 1352 C CA . GLN B 1 7 ? -6.664 7.762 9.461 1 73.81 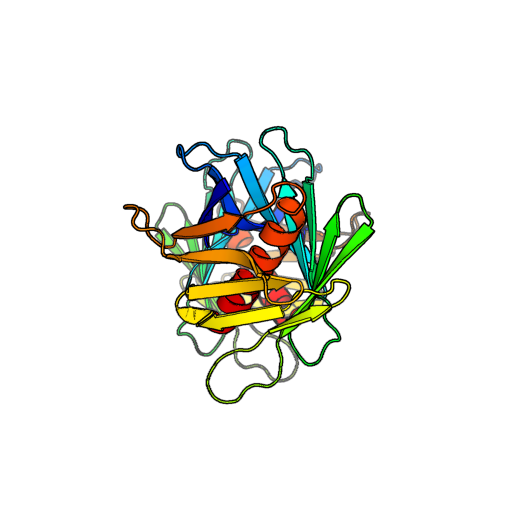7 GLN B CA 1
ATOM 1353 C C . GLN B 1 7 ? -7.234 6.352 9.367 1 73.81 7 GLN B C 1
ATOM 1355 O O . GLN B 1 7 ? -7.695 5.793 10.367 1 73.81 7 GLN B O 1
ATOM 1360 N N . LYS B 1 8 ? -7.484 6.012 8.062 1 61.75 8 LYS B N 1
ATOM 1361 C CA . LYS B 1 8 ? -7.918 4.629 7.871 1 61.75 8 LYS B CA 1
ATOM 1362 C C . LYS B 1 8 ? -6.77 3.758 7.367 1 61.75 8 LYS B C 1
ATOM 1364 O O . LYS B 1 8 ? -5.953 4.207 6.559 1 61.75 8 LYS B O 1
ATOM 1369 N N . MET B 1 9 ? -6.246 2.854 8.016 1 53.25 9 MET B N 1
ATOM 1370 C CA . MET B 1 9 ? -5.16 1.956 7.633 1 53.25 9 MET B CA 1
ATOM 1371 C C . MET B 1 9 ? -5.562 1.085 6.449 1 53.25 9 MET B C 1
ATOM 1373 O O . MET B 1 9 ? -4.809 0.205 6.031 1 53.25 9 MET B O 1
ATOM 1377 N N . LEU B 1 10 ? -6.742 1.185 5.773 1 51.03 10 LEU B N 1
ATOM 1378 C CA . LEU B 1 10 ? -7.012 0.101 4.832 1 51.03 10 LEU B CA 1
ATOM 1379 C C . LEU B 1 10 ? -6.262 0.316 3.525 1 51.03 10 LEU B C 1
ATOM 1381 O O . LEU B 1 10 ? -5.984 -0.641 2.799 1 51.03 10 LEU B O 1
ATOM 1385 N N . SER B 1 11 ? -5.051 0.384 3.289 1 51.91 11 SER B N 1
ATOM 1386 C CA . SER B 1 11 ? -4.664 0.773 1.938 1 51.91 11 SER B CA 1
ATOM 1387 C C . SER B 1 11 ? -4.562 -0.44 1.021 1 51.91 11 SER B C 1
ATOM 1389 O O . SER B 1 11 ? -4.312 -1.556 1.482 1 51.91 11 SER B O 1
ATOM 1391 N N . PHE B 1 12 ? -5.5 -0.606 0.057 1 53.78 12 PHE B N 1
ATOM 1392 C CA . PHE B 1 12 ? -5.383 -1.609 -0.995 1 53.78 12 PHE B CA 1
ATOM 1393 C C . PHE B 1 12 ? -4.367 -1.173 -2.045 1 53.78 12 PHE B C 1
ATOM 1395 O O . PHE B 1 12 ? -4.344 -0.007 -2.447 1 53.78 12 PHE B O 1
ATOM 1402 N N . LYS B 1 13 ? -3.025 -1.724 -2.025 1 56.56 13 LYS B N 1
ATOM 1403 C CA . LYS B 1 13 ? -1.923 -1.386 -2.922 1 56.56 13 LYS B CA 1
ATOM 1404 C C . LYS B 1 13 ? -2.018 -2.168 -4.23 1 56.56 13 LYS B C 1
ATOM 1406 O O . LYS B 1 13 ? -3.078 -2.699 -4.562 1 56.56 13 LYS B O 1
ATOM 1411 N N . ASP B 1 14 ? -1.162 -3.012 -4.434 1 57.38 14 ASP B N 1
ATOM 1412 C CA . ASP B 1 14 ? -0.72 -3.707 -5.641 1 57.38 14 ASP B CA 1
ATOM 1413 C C . ASP B 1 14 ? -1.871 -4.477 -6.285 1 57.38 14 ASP B C 1
ATOM 1415 O O . ASP B 1 14 ? -2.574 -5.23 -5.609 1 57.38 14 ASP B O 1
ATOM 1419 N N . GLU B 1 15 ? -2.197 -3.912 -7.629 1 69.69 15 GLU B N 1
ATOM 1420 C CA . GLU B 1 15 ? -3.238 -4.641 -8.344 1 69.69 15 GLU B CA 1
ATOM 1421 C C . GLU B 1 15 ? -2.639 -5.547 -9.414 1 69.69 15 GLU B C 1
ATOM 1423 O O . GLU B 1 15 ? -1.689 -5.164 -10.102 1 69.69 15 GLU B O 1
ATOM 1428 N N . PHE B 1 16 ? -2.822 -6.777 -9.359 1 83.25 16 PHE B N 1
ATOM 1429 C CA . PHE B 1 16 ? -2.65 -7.676 -10.5 1 83.25 16 PHE B CA 1
ATOM 1430 C C . PHE B 1 16 ? -3.914 -7.715 -11.344 1 83.25 16 PHE B C 1
ATOM 1432 O O . PHE B 1 16 ? -5.027 -7.672 -10.82 1 83.25 16 PHE B O 1
ATOM 1439 N N . THR B 1 17 ? -3.662 -7.66 -12.672 1 87.5 17 THR B N 1
ATOM 1440 C CA . THR B 1 17 ? -4.75 -7.977 -13.586 1 87.5 17 THR B CA 1
ATOM 1441 C C . THR B 1 17 ? -4.461 -9.273 -14.344 1 87.5 17 THR B C 1
ATOM 1443 O O . THR B 1 17 ? -3.336 -9.492 -14.797 1 87.5 17 THR B O 1
ATOM 1446 N N . ILE B 1 18 ? -5.398 -10.094 -14.398 1 93.75 18 ILE B N 1
ATOM 1447 C CA . ILE B 1 18 ? -5.262 -11.375 -15.07 1 93.75 18 ILE B CA 1
ATOM 1448 C C . ILE B 1 18 ? -6.121 -11.398 -16.328 1 93.75 18 ILE B C 1
ATOM 1450 O O . ILE B 1 18 ? -7.324 -11.125 -16.266 1 93.75 18 ILE B O 1
ATOM 1454 N N . TYR B 1 19 ? -5.473 -11.727 -17.438 1 90.06 19 TYR B N 1
ATOM 1455 C CA . TYR B 1 19 ? -6.117 -11.766 -18.75 1 90.06 19 TYR B CA 1
ATOM 1456 C C . TYR B 1 19 ? -6.18 -13.188 -19.297 1 90.06 19 TYR B C 1
ATOM 1458 O O . TYR B 1 19 ? -5.34 -14.023 -18.953 1 90.06 19 TYR B O 1
ATOM 1466 N N . ASN B 1 20 ? -7.207 -13.406 -20.109 1 91.19 20 ASN B N 1
ATOM 1467 C CA . ASN B 1 20 ? -7.148 -14.641 -20.875 1 91.19 20 ASN B CA 1
ATOM 1468 C C . ASN B 1 20 ? -6.254 -14.492 -22.109 1 91.19 20 ASN B C 1
ATOM 1470 O O . ASN B 1 20 ? -5.613 -13.461 -22.297 1 91.19 20 ASN B O 1
ATOM 1474 N N . ALA B 1 21 ? -6.137 -15.57 -22.844 1 86.19 21 ALA B N 1
ATOM 1475 C CA . ALA B 1 21 ? -5.262 -15.617 -24.016 1 86.19 21 ALA B CA 1
ATOM 1476 C C . ALA B 1 21 ? -5.668 -14.562 -25.047 1 86.19 21 ALA B C 1
ATOM 1478 O O . ALA B 1 21 ? -4.84 -14.109 -25.844 1 86.19 21 ALA B O 1
ATOM 1479 N N . GLN B 1 22 ? -6.91 -14.117 -25.016 1 86.75 22 GLN B N 1
ATOM 1480 C CA . GLN B 1 22 ? -7.449 -13.18 -26 1 86.75 22 GLN B CA 1
ATOM 1481 C C . GLN B 1 22 ? -7.254 -11.734 -25.531 1 86.75 22 GLN B C 1
ATOM 1483 O O . GLN B 1 22 ? -7.602 -10.797 -26.25 1 86.75 22 GLN B O 1
ATOM 1488 N N . GLY B 1 23 ? -6.844 -11.578 -24.328 1 85.25 23 GLY B N 1
ATOM 1489 C CA . GLY B 1 23 ? -6.566 -10.234 -23.859 1 85.25 23 GLY B CA 1
ATOM 1490 C C . GLY B 1 23 ? -7.715 -9.633 -23.062 1 85.25 23 GLY B C 1
ATOM 1491 O O . GLY B 1 23 ? -7.711 -8.43 -22.781 1 85.25 23 GLY B O 1
ATOM 1492 N N . GLN B 1 24 ? -8.656 -10.477 -22.828 1 88.62 24 GLN B N 1
ATOM 1493 C CA . GLN B 1 24 ? -9.773 -10.008 -22.016 1 88.62 24 GLN B CA 1
ATOM 1494 C C . GLN B 1 24 ? -9.445 -10.117 -20.531 1 88.62 24 GLN B C 1
ATOM 1496 O O . GLN B 1 24 ? -8.898 -11.125 -20.078 1 88.62 24 GLN B O 1
ATOM 1501 N N . GLU B 1 25 ? -9.828 -9.109 -19.797 1 90.06 25 GLU B N 1
ATOM 1502 C CA . GLU B 1 25 ? -9.633 -9.133 -18.344 1 90.06 25 GLU B CA 1
ATOM 1503 C C . GLU B 1 25 ? -10.586 -10.117 -17.672 1 90.06 25 GLU B C 1
ATOM 1505 O O . GLU B 1 25 ? -11.797 -10.07 -17.906 1 90.06 25 GLU B O 1
ATOM 1510 N N . LEU B 1 26 ? -10.039 -10.977 -16.906 1 93.75 26 LEU B N 1
ATOM 1511 C CA . LEU B 1 26 ? -10.852 -11.969 -16.219 1 93.75 26 LEU B CA 1
ATOM 1512 C C . LEU B 1 26 ? -10.953 -11.648 -14.727 1 93.75 26 LEU B C 1
ATOM 1514 O O . LEU B 1 26 ? -12.039 -11.711 -14.148 1 93.75 26 LEU B O 1
ATOM 1518 N N . PHE B 1 27 ? -9.82 -11.383 -14.141 1 94.56 27 PHE B N 1
ATOM 1519 C CA . PHE B 1 27 ? -9.727 -11.156 -12.703 1 94.56 27 PHE B CA 1
ATOM 1520 C C . PHE B 1 27 ? -8.836 -9.961 -12.398 1 94.56 27 PHE B C 1
ATOM 1522 O O . PHE B 1 27 ? -8.016 -9.562 -13.234 1 94.56 27 PHE B O 1
ATOM 1529 N N . TYR B 1 28 ? -9.016 -9.375 -11.234 1 89.88 28 TYR B N 1
ATOM 1530 C CA . TYR B 1 28 ? -8.062 -8.406 -10.695 1 89.88 28 TYR B CA 1
ATOM 1531 C C . TYR B 1 28 ? -7.742 -8.711 -9.242 1 89.88 28 TYR B C 1
ATOM 1533 O O . TYR B 1 28 ? -8.555 -9.312 -8.531 1 89.88 28 TYR B O 1
ATOM 1541 N N . VAL B 1 29 ? -6.543 -8.414 -8.836 1 90.5 29 VAL B N 1
ATOM 1542 C CA . VAL B 1 29 ? -6.078 -8.695 -7.48 1 90.5 29 VAL B CA 1
ATOM 1543 C C . VAL B 1 29 ? -5.832 -7.383 -6.738 1 90.5 29 VAL B C 1
ATOM 1545 O O . VAL B 1 29 ? -5.109 -6.512 -7.227 1 90.5 29 VAL B O 1
ATOM 1548 N N . GLU B 1 30 ? -6.43 -7.277 -5.57 1 82.62 30 GLU B N 1
ATOM 1549 C CA . GLU B 1 30 ? -6.246 -6.133 -4.684 1 82.62 30 GLU B CA 1
ATOM 1550 C C . GLU B 1 30 ? -5.465 -6.523 -3.432 1 82.62 30 GLU B C 1
ATOM 1552 O O . GLU B 1 30 ? -5.652 -7.617 -2.895 1 82.62 30 GLU B O 1
ATOM 1557 N N . GLU B 1 31 ? -4.578 -5.66 -3.072 1 81.25 31 GLU B N 1
ATOM 1558 C CA . GLU B 1 31 ? -3.84 -5.848 -1.827 1 81.25 31 GLU B CA 1
ATOM 1559 C C . GLU B 1 31 ? -4.426 -4.996 -0.704 1 81.25 31 GLU B C 1
ATOM 1561 O O . GLU B 1 31 ? -4.699 -3.811 -0.896 1 81.25 31 GLU B O 1
ATOM 1566 N N . LYS B 1 32 ? -4.793 -5.582 0.302 1 72.56 32 LYS B N 1
ATOM 1567 C CA . LYS B 1 32 ? -5.172 -4.906 1.538 1 72.56 32 LYS B CA 1
ATOM 1568 C C . LYS B 1 32 ? -4.074 -5.027 2.59 1 72.56 32 LYS B C 1
ATOM 1570 O O . LYS B 1 32 ? -3.656 -6.137 2.934 1 72.56 32 LYS B O 1
ATOM 1575 N N . LEU B 1 33 ? -3.469 -3.793 2.926 1 68.06 33 LEU B N 1
ATOM 1576 C CA . LEU B 1 33 ? -2.438 -3.807 3.959 1 68.06 33 LEU B CA 1
ATOM 1577 C C . LEU B 1 33 ? -3.061 -3.855 5.348 1 68.06 33 LEU B C 1
ATOM 1579 O O . LEU B 1 33 ? -3.895 -3.014 5.691 1 68.06 33 LEU B O 1
ATOM 1583 N N . LEU B 1 34 ? -2.828 -4.98 6.023 1 62 34 LEU B N 1
ATOM 1584 C CA . LEU B 1 34 ? -3.311 -5.129 7.395 1 62 34 LEU B CA 1
ATOM 1585 C C . LEU B 1 34 ? -2.209 -4.801 8.398 1 62 34 LEU B C 1
ATOM 1587 O O . LEU B 1 34 ? -1.04 -4.68 8.023 1 62 34 LEU B O 1
ATOM 1591 N N . SER B 1 35 ? -2.471 -4.516 9.734 1 58.03 35 SER B N 1
ATOM 1592 C CA . SER B 1 35 ? -1.556 -4.156 10.812 1 58.03 35 SER B CA 1
ATOM 1593 C C . SER B 1 35 ? -0.37 -5.113 10.875 1 58.03 35 SER B C 1
ATOM 1595 O O . SER B 1 35 ? 0.753 -4.699 11.172 1 58.03 35 SER B O 1
ATOM 1597 N N . PHE B 1 36 ? -0.511 -6.344 10.625 1 65.69 36 PHE B N 1
ATOM 1598 C CA . PHE B 1 36 ? 0.596 -7.27 10.844 1 65.69 36 PHE B CA 1
ATOM 1599 C C . PHE B 1 36 ? 0.845 -8.117 9.609 1 65.69 36 PHE B C 1
ATOM 1601 O O . PHE B 1 36 ? 1.516 -9.148 9.68 1 65.69 36 PHE B O 1
ATOM 1608 N N . GLY B 1 37 ? 0.336 -7.695 8.406 1 74.19 37 GLY B N 1
ATOM 1609 C CA . GLY B 1 37 ? 0.607 -8.469 7.203 1 74.19 37 GLY B CA 1
ATOM 1610 C C . GLY B 1 37 ? -0.138 -7.953 5.984 1 74.19 37 GLY B C 1
ATOM 1611 O O . GLY B 1 37 ? -0.664 -6.84 5.992 1 74.19 37 GLY B O 1
ATOM 1612 N N . LYS B 1 38 ? -0.087 -8.688 4.957 1 80.31 38 LYS B N 1
ATOM 1613 C CA . LYS B 1 38 ? -0.756 -8.344 3.709 1 80.31 38 LYS B CA 1
ATOM 1614 C C . LYS B 1 38 ? -1.845 -9.359 3.367 1 80.31 38 LYS B C 1
ATOM 1616 O O . LYS B 1 38 ? -1.71 -10.547 3.67 1 80.31 38 LYS B O 1
ATOM 1621 N N . LYS B 1 39 ? -2.861 -8.93 2.877 1 87.75 39 LYS B N 1
ATOM 1622 C CA . LYS B 1 39 ? -3.932 -9.758 2.332 1 87.75 39 LYS B CA 1
ATOM 1623 C C . LYS B 1 39 ? -4.262 -9.359 0.897 1 87.75 39 LYS B C 1
ATOM 1625 O O . LYS B 1 39 ? -4.297 -8.172 0.571 1 87.75 39 LYS B O 1
ATOM 1630 N N . PHE B 1 40 ? -4.414 -10.359 0.061 1 90.56 40 PHE B N 1
ATOM 1631 C CA . PHE B 1 40 ? -4.801 -10.133 -1.327 1 90.56 40 PHE B CA 1
ATOM 1632 C C . PHE B 1 40 ? -6.172 -10.742 -1.613 1 90.56 40 PHE B C 1
ATOM 1634 O O . PHE B 1 40 ? -6.488 -11.828 -1.13 1 90.56 40 PHE B O 1
ATOM 1641 N N . PHE B 1 41 ? -6.953 -10.047 -2.412 1 91.38 41 PHE B N 1
ATOM 1642 C CA . PHE B 1 41 ? -8.234 -10.547 -2.902 1 91.38 41 PHE B CA 1
ATOM 1643 C C . PHE B 1 41 ? -8.25 -10.586 -4.426 1 91.38 41 PHE B C 1
ATOM 1645 O O . PHE B 1 41 ? -8.008 -9.562 -5.078 1 91.38 41 PHE B O 1
ATOM 1652 N N . MET B 1 42 ? -8.375 -11.734 -4.953 1 95.06 42 MET B N 1
ATOM 1653 C CA . MET B 1 42 ? -8.641 -11.844 -6.383 1 95.06 42 MET B CA 1
ATOM 1654 C C . MET B 1 42 ? -10.141 -11.836 -6.66 1 95.06 42 MET B C 1
ATOM 1656 O O . MET B 1 42 ? -10.883 -12.648 -6.109 1 95.06 42 MET B O 1
ATOM 1660 N N . ARG B 1 43 ? -10.555 -10.961 -7.512 1 93.56 43 ARG B N 1
ATOM 1661 C CA . ARG B 1 43 ? -11.977 -10.789 -7.816 1 93.56 43 ARG B CA 1
ATOM 1662 C C . ARG B 1 43 ? -12.227 -10.867 -9.32 1 93.56 43 ARG B C 1
ATOM 1664 O O . ARG B 1 43 ? -11.344 -10.539 -10.117 1 93.56 43 ARG B O 1
ATOM 1671 N N . ASP B 1 44 ? -13.422 -11.344 -9.586 1 93.06 44 ASP B N 1
ATOM 1672 C CA . ASP B 1 44 ? -13.812 -11.32 -10.992 1 93.06 44 ASP B CA 1
ATOM 1673 C C . ASP B 1 44 ? -14.391 -9.961 -11.391 1 93.06 44 ASP B C 1
ATOM 1675 O O . ASP B 1 44 ? -14.359 -9.023 -10.594 1 93.06 44 ASP B O 1
ATOM 1679 N N . ARG B 1 45 ? -14.82 -9.867 -12.648 1 85.5 45 ARG B N 1
ATOM 1680 C CA . ARG B 1 45 ? -15.266 -8.594 -13.211 1 85.5 45 ARG B CA 1
ATOM 1681 C C . ARG B 1 45 ? -16.516 -8.094 -12.508 1 85.5 45 ARG B C 1
ATOM 1683 O O . ARG B 1 45 ? -16.828 -6.902 -12.555 1 85.5 45 ARG B O 1
ATOM 1690 N N . GLU B 1 46 ? -17.219 -8.969 -11.867 1 90.62 46 GLU B N 1
ATOM 1691 C CA . GLU B 1 46 ? -18.422 -8.594 -11.148 1 90.62 46 GLU B CA 1
ATOM 1692 C C . GLU B 1 46 ? -18.125 -8.234 -9.695 1 90.62 46 GLU B C 1
ATOM 1694 O O . GLU B 1 46 ? -19.031 -7.887 -8.938 1 90.62 46 GLU B O 1
ATOM 1699 N N . GLY B 1 47 ? -16.922 -8.383 -9.32 1 87.56 47 GLY B N 1
ATOM 1700 C CA . GLY B 1 47 ? -16.5 -8.008 -7.973 1 87.56 47 GLY B CA 1
ATOM 1701 C C . GLY B 1 47 ? -16.594 -9.148 -6.98 1 87.56 47 GLY B C 1
ATOM 1702 O O . GLY B 1 47 ? -16.359 -8.953 -5.785 1 87.56 47 GLY B O 1
ATOM 1703 N N . ARG B 1 48 ? -16.938 -10.305 -7.504 1 94.44 48 ARG B N 1
ATOM 1704 C CA . ARG B 1 48 ? -17.016 -11.477 -6.637 1 94.44 48 ARG B CA 1
ATOM 1705 C C . ARG B 1 48 ? -15.625 -12 -6.312 1 94.44 48 ARG B C 1
ATOM 1707 O O . ARG B 1 48 ? -14.781 -12.141 -7.199 1 94.44 48 ARG B O 1
ATOM 1714 N N . GLU B 1 49 ? -15.406 -12.328 -4.992 1 94.94 49 GLU B N 1
ATOM 1715 C CA . GLU B 1 49 ? -14.125 -12.883 -4.562 1 94.94 49 GLU B CA 1
ATOM 1716 C C . GLU B 1 49 ? -13.953 -14.312 -5.059 1 94.94 49 GLU B C 1
ATOM 1718 O O . GLU B 1 49 ? -14.805 -15.172 -4.812 1 94.94 49 GLU B O 1
ATOM 1723 N N . VAL B 1 50 ? -12.93 -14.5 -5.719 1 97.06 50 VAL B N 1
ATOM 1724 C CA . VAL B 1 50 ? -12.617 -15.82 -6.246 1 97.06 50 VAL B CA 1
ATOM 1725 C C . VAL B 1 50 ? -11.672 -16.547 -5.285 1 97.06 50 VAL B C 1
ATOM 1727 O O . VAL B 1 50 ? -11.836 -17.75 -5.035 1 97.06 50 VAL B O 1
ATOM 1730 N N . LEU B 1 51 ? -10.703 -15.797 -4.77 1 97.75 51 LEU B N 1
ATOM 1731 C CA . LEU B 1 51 ? -9.789 -16.344 -3.764 1 97.75 51 LEU B CA 1
ATOM 1732 C C . LEU B 1 51 ? -9.164 -15.211 -2.941 1 97.75 51 LEU B C 1
ATOM 1734 O O . LEU B 1 51 ? -9.25 -14.039 -3.316 1 97.75 51 LEU B O 1
ATOM 1738 N N . SER B 1 52 ? -8.648 -15.586 -1.85 1 96.62 52 SER B N 1
ATOM 1739 C CA . SER B 1 52 ? -7.875 -14.648 -1.042 1 96.62 52 SER B CA 1
ATOM 1740 C C . SER B 1 52 ? -6.531 -15.25 -0.642 1 96.62 52 SER B C 1
ATOM 1742 O O . SER B 1 52 ? -6.367 -16.469 -0.629 1 96.62 52 SER B O 1
ATOM 1744 N N . ILE B 1 53 ? -5.559 -14.398 -0.5 1 96.31 53 ILE B N 1
ATOM 1745 C CA . ILE B 1 53 ? -4.203 -14.75 -0.086 1 96.31 53 ILE B CA 1
ATOM 1746 C C . ILE B 1 53 ? -3.84 -13.984 1.184 1 96.31 53 ILE B C 1
ATOM 1748 O O . ILE B 1 53 ? -4.047 -12.766 1.265 1 96.31 53 ILE B O 1
ATOM 1752 N N . GLU B 1 54 ? -3.336 -14.68 2.162 1 94.19 54 GLU B N 1
ATOM 1753 C CA . GLU B 1 54 ? -2.99 -14.039 3.428 1 94.19 54 GLU B CA 1
ATOM 1754 C C . GLU B 1 54 ? -1.558 -14.367 3.838 1 94.19 54 GLU B C 1
ATOM 1756 O O . GLU B 1 54 ? -1.14 -15.523 3.787 1 94.19 54 GLU B O 1
ATOM 1761 N N . GLU B 1 55 ? -0.813 -13.336 4.227 1 92.81 55 GLU B N 1
ATOM 1762 C CA . GLU B 1 55 ? 0.544 -13.5 4.734 1 92.81 55 GLU B CA 1
ATOM 1763 C C . GLU B 1 55 ? 0.537 -14 6.18 1 92.81 55 GLU B C 1
ATOM 1765 O O . GLU B 1 55 ? -0.254 -13.523 6.996 1 92.81 55 GLU B O 1
ATOM 1770 N N . LYS B 1 56 ? 1.364 -14.953 6.449 1 91.94 56 LYS B N 1
ATOM 1771 C CA . LYS B 1 56 ? 1.646 -15.352 7.824 1 91.94 56 LYS B CA 1
ATOM 1772 C C . LYS B 1 56 ? 2.795 -14.531 8.406 1 91.94 56 LYS B C 1
ATOM 1774 O O . LYS B 1 56 ? 3.965 -14.836 8.172 1 91.94 56 LYS B O 1
ATOM 1779 N N . VAL B 1 57 ? 2.586 -13.523 9.195 1 83.31 57 VAL B N 1
ATOM 1780 C CA . VAL B 1 57 ? 3.545 -12.508 9.625 1 83.31 57 VAL B CA 1
ATOM 1781 C C . VAL B 1 57 ? 4.512 -13.109 10.641 1 83.31 57 VAL B C 1
ATOM 1783 O O . VAL B 1 57 ? 5.664 -12.68 10.742 1 83.31 57 VAL B O 1
ATOM 1786 N N . LEU B 1 58 ? 4.211 -14.094 11.391 1 83.94 58 LEU B N 1
ATOM 1787 C CA . LEU B 1 58 ? 5.082 -14.641 12.422 1 83.94 58 LEU B CA 1
ATOM 1788 C C . LEU B 1 58 ? 6.012 -15.703 11.844 1 83.94 58 LEU B C 1
ATOM 1790 O O . LEU B 1 58 ? 6.82 -16.281 12.57 1 83.94 58 LEU B O 1
ATOM 1794 N N . SER B 1 59 ? 6.086 -15.82 10.555 1 83.88 59 SER B N 1
ATOM 1795 C CA . SER B 1 59 ? 6.941 -16.828 9.93 1 83.88 59 SER B CA 1
ATOM 1796 C C . SER B 1 59 ? 8.328 -16.266 9.633 1 83.88 59 SER B C 1
ATOM 1798 O O . SER B 1 59 ? 8.469 -15.078 9.32 1 83.88 59 SER B O 1
ATOM 1800 N N . LEU B 1 60 ? 9.398 -17 9.898 1 85.69 60 LEU B N 1
ATOM 1801 C CA . LEU B 1 60 ? 10.781 -16.594 9.656 1 85.69 60 LEU B CA 1
ATOM 1802 C C . LEU B 1 60 ? 10.984 -16.219 8.195 1 85.69 60 LEU B C 1
ATOM 1804 O O . LEU B 1 60 ? 11.641 -15.211 7.895 1 85.69 60 LEU B O 1
ATOM 1808 N N . LEU B 1 61 ? 10.406 -17.016 7.352 1 90 61 LEU B N 1
ATOM 1809 C CA . LEU B 1 61 ? 10.477 -16.75 5.918 1 90 61 LEU B CA 1
ATOM 1810 C C . LEU B 1 61 ? 9.094 -16.469 5.348 1 90 61 LEU B C 1
ATOM 1812 O O . LEU B 1 61 ? 8.078 -16.812 5.961 1 90 61 LEU B O 1
ATOM 1816 N N . ALA B 1 62 ? 9.039 -15.742 4.27 1 93.19 62 ALA B N 1
ATOM 1817 C CA . ALA B 1 62 ? 7.762 -15.359 3.67 1 93.19 62 ALA B CA 1
ATOM 1818 C C . ALA B 1 62 ? 6.855 -16.562 3.484 1 93.19 62 ALA B C 1
ATOM 1820 O O . ALA B 1 62 ? 7.238 -17.547 2.84 1 93.19 62 ALA B O 1
ATOM 1821 N N . THR B 1 63 ? 5.742 -16.609 4.074 1 95.88 63 THR B N 1
ATOM 1822 C CA . THR B 1 63 ? 4.73 -17.656 4.004 1 95.88 63 THR B CA 1
ATOM 1823 C C . THR B 1 63 ? 3.354 -17.062 3.732 1 95.88 63 THR B C 1
ATOM 1825 O O . THR B 1 63 ? 2.932 -16.125 4.418 1 95.88 63 THR B O 1
ATOM 1828 N N . TYR B 1 64 ? 2.736 -17.578 2.721 1 97.38 64 TYR B N 1
ATOM 1829 C CA . TYR B 1 64 ? 1.407 -17.109 2.338 1 97.38 64 TYR B CA 1
ATOM 1830 C C . TYR B 1 64 ? 0.435 -18.281 2.225 1 97.38 64 TYR B C 1
ATOM 1832 O O . TYR B 1 64 ? 0.803 -19.359 1.754 1 97.38 64 TYR B O 1
ATOM 1840 N N . GLU B 1 65 ? -0.825 -18.016 2.609 1 97.94 65 GLU B N 1
ATOM 1841 C CA . GLU B 1 65 ? -1.909 -18.984 2.502 1 97.94 65 GLU B CA 1
ATOM 1842 C C . GLU B 1 65 ? -2.928 -18.562 1.448 1 97.94 65 GLU B C 1
ATOM 1844 O O . GLU B 1 65 ? -3.326 -17.391 1.397 1 97.94 65 GLU B O 1
ATOM 1849 N N . VAL B 1 66 ? -3.275 -19.484 0.59 1 98.31 66 VAL B N 1
ATOM 1850 C CA . VAL B 1 66 ? -4.285 -19.266 -0.442 1 98.31 66 VAL B CA 1
ATOM 1851 C C . VAL B 1 66 ? -5.609 -19.891 -0.003 1 98.31 66 VAL B C 1
ATOM 1853 O O . VAL B 1 66 ? -5.668 -21.078 0.331 1 98.31 66 VAL B O 1
ATOM 1856 N N . TYR B 1 67 ? -6.656 -19.141 0.036 1 98.56 67 TYR B N 1
ATOM 1857 C CA . TYR B 1 67 ? -7.988 -19.594 0.416 1 98.56 67 TYR B CA 1
ATOM 1858 C C . TYR B 1 67 ? -8.945 -19.531 -0.773 1 98.56 67 TYR B C 1
ATOM 1860 O O . TYR B 1 67 ? -8.984 -18.531 -1.501 1 98.56 67 TYR B O 1
ATOM 1868 N N . ILE B 1 68 ? -9.641 -20.578 -0.969 1 97.44 68 ILE B N 1
ATOM 1869 C CA . ILE B 1 68 ? -10.711 -20.656 -1.959 1 97.44 68 ILE B CA 1
ATOM 1870 C C . ILE B 1 68 ? -12.008 -21.094 -1.284 1 97.44 68 ILE B C 1
ATOM 1872 O O . ILE B 1 68 ? -12.055 -22.125 -0.619 1 97.44 68 ILE B O 1
ATOM 1876 N N . GLY B 1 69 ? -13.039 -20.266 -1.427 1 94.81 69 GLY B N 1
ATOM 1877 C CA . GLY B 1 69 ? -14.289 -20.562 -0.743 1 94.81 69 GLY B CA 1
ATOM 1878 C C . GLY B 1 69 ? -14.148 -20.609 0.767 1 94.81 69 GLY B C 1
ATOM 1879 O O . GLY B 1 69 ? -14.773 -21.438 1.432 1 94.81 69 GLY B O 1
ATOM 1880 N N . GLY B 1 70 ? -13.203 -19.938 1.206 1 94.19 70 GLY B N 1
ATOM 1881 C CA . GLY B 1 70 ? -12.992 -19.859 2.643 1 94.19 70 GLY B CA 1
ATOM 1882 C C . GLY B 1 70 ? -12.188 -21 3.199 1 94.19 70 GLY B C 1
ATOM 1883 O O . GLY B 1 70 ? -11.93 -21.062 4.406 1 94.19 70 GLY B O 1
ATOM 1884 N N . GLN B 1 71 ? -11.805 -21.859 2.312 1 97.25 71 GLN B N 1
ATOM 1885 C CA . GLN B 1 71 ? -11.031 -23.016 2.738 1 97.25 71 GLN B CA 1
ATOM 1886 C C . GLN B 1 71 ? -9.57 -22.891 2.307 1 97.25 71 GLN B C 1
ATOM 1888 O O . GLN B 1 71 ? -9.281 -22.438 1.199 1 97.25 71 GLN B O 1
ATOM 1893 N N . LEU B 1 72 ? -8.719 -23.328 3.195 1 98.31 72 LEU B N 1
ATOM 1894 C CA . LEU B 1 72 ? -7.297 -23.328 2.875 1 98.31 72 LEU B CA 1
ATOM 1895 C C . LEU B 1 72 ? -6.996 -24.281 1.729 1 98.31 72 LEU B C 1
ATOM 1897 O O . LEU B 1 72 ? -7.191 -25.5 1.863 1 98.31 72 LEU B O 1
ATOM 1901 N N . ALA B 1 73 ? -6.539 -23.719 0.625 1 98.31 73 ALA B N 1
ATOM 1902 C CA . ALA B 1 73 ? -6.285 -24.531 -0.56 1 98.31 73 ALA B CA 1
ATOM 1903 C C . ALA B 1 73 ? -4.809 -24.906 -0.66 1 98.31 73 ALA B C 1
ATOM 1905 O O . ALA B 1 73 ? -4.469 -26.016 -1.103 1 98.31 73 ALA B O 1
ATOM 1906 N N . ALA B 1 74 ? -3.949 -23.969 -0.311 1 98.38 74 ALA B N 1
ATOM 1907 C CA . ALA B 1 74 ? -2.512 -24.203 -0.41 1 98.38 74 ALA B CA 1
ATOM 1908 C C . ALA B 1 74 ? -1.732 -23.219 0.452 1 98.38 74 ALA B C 1
ATOM 1910 O O . ALA B 1 74 ? -2.225 -22.125 0.758 1 98.38 74 ALA B O 1
ATOM 1911 N N . THR B 1 75 ? -0.604 -23.641 0.945 1 98.44 75 THR B N 1
ATOM 1912 C CA . THR B 1 75 ? 0.374 -22.766 1.587 1 98.44 75 THR B CA 1
ATOM 1913 C C . THR B 1 75 ? 1.662 -22.719 0.772 1 98.44 75 THR B C 1
ATOM 1915 O O . THR B 1 75 ? 2.193 -23.75 0.361 1 98.44 75 THR B O 1
ATOM 1918 N N . VAL B 1 76 ? 2.076 -21.5 0.428 1 98.25 76 VAL B N 1
ATOM 1919 C CA . VAL B 1 76 ? 3.33 -21.281 -0.285 1 98.25 76 VAL B CA 1
ATOM 1920 C C . VAL B 1 76 ? 4.379 -20.719 0.673 1 98.25 76 VAL B C 1
ATOM 1922 O O . VAL B 1 76 ? 4.148 -19.688 1.318 1 98.25 76 VAL B O 1
ATOM 1925 N N . LYS B 1 77 ? 5.484 -21.344 0.762 1 97.06 77 LYS B N 1
ATOM 1926 C CA . LYS B 1 77 ? 6.562 -20.938 1.664 1 97.06 77 LYS B CA 1
ATOM 1927 C C . LYS B 1 77 ? 7.863 -20.719 0.901 1 97.06 77 LYS B C 1
ATOM 1929 O O . LYS B 1 77 ? 8.242 -21.547 0.06 1 97.06 77 LYS B O 1
ATOM 1934 N N . LYS B 1 78 ? 8.484 -19.594 1.129 1 95.62 78 LYS B N 1
ATOM 1935 C CA . LYS B 1 78 ? 9.852 -19.406 0.654 1 95.62 78 LYS B CA 1
ATOM 1936 C C . LYS B 1 78 ? 10.844 -20.203 1.492 1 95.62 78 LYS B C 1
ATOM 1938 O O . LYS B 1 78 ? 10.781 -20.188 2.723 1 95.62 78 LYS B O 1
ATOM 1943 N N . ASP B 1 79 ? 11.75 -20.906 0.879 1 94.62 79 ASP B N 1
ATOM 1944 C CA . ASP B 1 79 ? 12.758 -21.719 1.551 1 94.62 79 ASP B CA 1
ATOM 1945 C C . ASP B 1 79 ? 14.07 -20.953 1.697 1 94.62 79 ASP B C 1
ATOM 1947 O O . ASP B 1 79 ? 14.32 -19.984 0.977 1 94.62 79 ASP B O 1
ATOM 1951 N N . VAL B 1 80 ? 14.828 -21.422 2.67 1 91.5 80 VAL B N 1
ATOM 1952 C CA . VAL B 1 80 ? 16.188 -20.875 2.779 1 91.5 80 VAL B CA 1
ATOM 1953 C C . VAL B 1 80 ? 17 -21.312 1.565 1 91.5 80 VAL B C 1
ATOM 1955 O O . VAL B 1 80 ? 17.031 -22.484 1.203 1 91.5 80 VAL B O 1
ATOM 1958 N N . SER B 1 81 ? 17.391 -20.406 0.806 1 87.62 81 SER B N 1
ATOM 1959 C CA . SER B 1 81 ? 18.219 -20.703 -0.353 1 87.62 81 SER B CA 1
ATOM 1960 C C . SER B 1 81 ? 19.328 -19.672 -0.529 1 87.62 81 SER B C 1
ATOM 1962 O O . SER B 1 81 ? 19.141 -18.5 -0.189 1 87.62 81 SER B O 1
ATOM 1964 N N . PHE B 1 82 ? 20.547 -20 -0.924 1 85.94 82 PHE B N 1
ATOM 1965 C CA . PHE B 1 82 ? 21.688 -19.109 -1.017 1 85.94 82 PHE B CA 1
ATOM 1966 C C . PHE B 1 82 ? 21.703 -18.375 -2.357 1 85.94 82 PHE B C 1
ATOM 1968 O O . PHE B 1 82 ? 22.125 -17.219 -2.439 1 85.94 82 PHE B O 1
ATOM 1975 N N . PHE B 1 83 ? 21.531 -18.812 -3.445 1 86.62 83 PHE B N 1
ATOM 1976 C CA . PHE B 1 83 ? 21.703 -18.172 -4.75 1 86.62 83 PHE B CA 1
ATOM 1977 C C . PHE B 1 83 ? 20.359 -17.812 -5.359 1 86.62 83 PHE B C 1
ATOM 1979 O O . PHE B 1 83 ? 20.094 -16.641 -5.652 1 86.62 83 PHE B O 1
ATOM 1986 N N . ARG B 1 84 ? 19.469 -18.812 -5.566 1 88.75 84 ARG B N 1
ATOM 1987 C CA . ARG B 1 84 ? 18.188 -18.562 -6.199 1 88.75 84 ARG B CA 1
ATOM 1988 C C . ARG B 1 84 ? 17.031 -18.859 -5.242 1 88.75 84 ARG B C 1
ATOM 1990 O O . ARG B 1 84 ? 17.094 -19.812 -4.465 1 88.75 84 ARG B O 1
ATOM 1997 N N . PRO B 1 85 ? 16.062 -18.016 -5.336 1 93.94 85 PRO B N 1
ATOM 1998 C CA . PRO B 1 85 ? 14.938 -18.297 -4.445 1 93.94 85 PRO B CA 1
ATOM 1999 C C . PRO B 1 85 ? 14.312 -19.656 -4.691 1 93.94 85 PRO B C 1
ATOM 2001 O O . PRO B 1 85 ? 14.258 -20.125 -5.832 1 93.94 85 PRO B O 1
ATOM 2004 N N . LYS B 1 86 ? 13.891 -20.281 -3.627 1 95.75 86 LYS B N 1
ATOM 2005 C CA . LYS B 1 86 ? 13.188 -21.562 -3.656 1 95.75 86 LYS B CA 1
ATOM 2006 C C . LYS B 1 86 ? 11.883 -21.484 -2.869 1 95.75 86 LYS B C 1
ATOM 2008 O O . LYS B 1 86 ? 11.812 -20.812 -1.833 1 95.75 86 LYS B O 1
ATOM 2013 N N . TYR B 1 87 ? 10.906 -22.234 -3.41 1 97.69 87 TYR B N 1
ATOM 2014 C CA . TYR B 1 87 ? 9.602 -22.234 -2.762 1 97.69 87 TYR B CA 1
ATOM 2015 C C . TYR B 1 87 ? 9.086 -23.656 -2.598 1 97.69 87 TYR B C 1
ATOM 2017 O O . TYR B 1 87 ? 9.422 -24.547 -3.385 1 97.69 87 TYR B O 1
ATOM 2025 N N . THR B 1 88 ? 8.266 -23.828 -1.551 1 97.56 88 THR B N 1
ATOM 2026 C CA . THR B 1 88 ? 7.551 -25.078 -1.32 1 97.56 88 THR B CA 1
ATOM 2027 C C . THR B 1 88 ? 6.051 -24.828 -1.224 1 97.56 88 THR B C 1
ATOM 2029 O O . THR B 1 88 ? 5.613 -23.844 -0.629 1 97.56 88 THR B O 1
ATOM 2032 N N . ILE B 1 89 ? 5.324 -25.703 -1.849 1 98.31 89 ILE B N 1
ATOM 2033 C CA . ILE B 1 89 ? 3.867 -25.703 -1.747 1 98.31 89 ILE B CA 1
ATOM 2034 C C . ILE B 1 89 ? 3.416 -26.766 -0.745 1 98.31 89 ILE B C 1
ATOM 2036 O O . ILE B 1 89 ? 3.789 -27.922 -0.86 1 98.31 89 ILE B O 1
ATOM 2040 N N . GLN B 1 90 ? 2.67 -26.406 0.249 1 97.75 90 GLN B N 1
ATOM 2041 C CA . GLN B 1 90 ? 2.137 -27.328 1.247 1 97.75 90 GLN B CA 1
ATOM 2042 C C . GLN B 1 90 ? 0.63 -27.516 1.08 1 97.75 90 GLN B C 1
ATOM 2044 O O . GLN B 1 90 ? -0.06 -26.609 0.606 1 97.75 90 GLN B O 1
ATOM 2049 N N . GLY B 1 91 ? 0.1 -28.641 1.457 1 96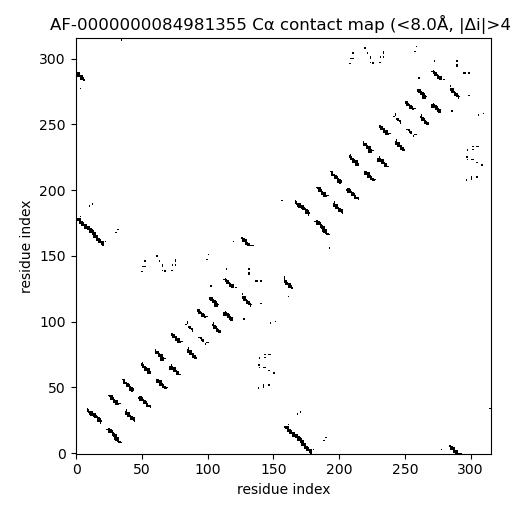.75 91 GLY B N 1
ATOM 2050 C CA . GLY B 1 91 ? -1.324 -28.922 1.385 1 96.75 91 GLY B CA 1
ATOM 2051 C C . GLY B 1 91 ? -1.731 -29.609 0.093 1 96.75 91 GLY B C 1
ATOM 2052 O O . GLY B 1 91 ? -2.854 -30.109 -0.026 1 96.75 91 GLY B O 1
ATOM 2053 N N . LEU B 1 92 ? -0.857 -29.531 -0.857 1 95.81 92 LEU B N 1
ATOM 2054 C CA . LEU B 1 92 ? -1.035 -30.188 -2.145 1 95.81 92 LEU B CA 1
ATOM 2055 C C . LEU B 1 92 ? 0.189 -31.031 -2.5 1 95.81 92 LEU B C 1
ATOM 2057 O O . LEU B 1 92 ? 1.274 -30.812 -1.957 1 95.81 92 LEU B O 1
ATOM 2061 N N . ASP B 1 93 ? 0.036 -32.062 -3.271 1 96.06 93 ASP B N 1
ATOM 2062 C CA . ASP B 1 93 ? 1.159 -32.875 -3.717 1 96.06 93 ASP B CA 1
ATOM 2063 C C . ASP B 1 93 ? 1.814 -32.281 -4.961 1 96.06 93 ASP B C 1
ATOM 2065 O O . ASP B 1 93 ? 2.064 -32.969 -5.938 1 96.06 93 ASP B O 1
ATOM 2069 N N . TRP B 1 94 ? 2.016 -30.938 -4.895 1 98.06 94 TRP B N 1
ATOM 2070 C CA . TRP B 1 94 ? 2.613 -30.219 -6.02 1 98.06 94 TRP B CA 1
ATOM 2071 C C . TRP B 1 94 ? 4.051 -29.812 -5.707 1 98.06 94 TRP B C 1
ATOM 2073 O O . TRP B 1 94 ? 4.406 -29.609 -4.547 1 98.06 94 TRP B O 1
ATOM 2083 N N . GLU B 1 95 ? 4.891 -29.797 -6.707 1 98.06 95 GLU B N 1
ATOM 2084 C CA . GLU B 1 95 ? 6.258 -29.297 -6.648 1 98.06 95 GLU B CA 1
ATOM 2085 C C . GLU B 1 95 ? 6.449 -28.109 -7.594 1 98.06 95 GLU B C 1
ATOM 2087 O O . GLU B 1 95 ? 5.82 -28.047 -8.648 1 98.06 95 GLU B O 1
ATOM 2092 N N . ILE B 1 96 ? 7.262 -27.203 -7.211 1 97.94 96 ILE B N 1
ATOM 2093 C CA . ILE B 1 96 ? 7.551 -26.047 -8.039 1 97.94 96 ILE B CA 1
ATOM 2094 C C . ILE B 1 96 ? 9.055 -25.906 -8.234 1 97.94 96 ILE B C 1
ATOM 2096 O O . ILE B 1 96 ? 9.828 -26.062 -7.285 1 97.94 96 ILE B O 1
ATOM 2100 N N . GLN B 1 97 ? 9.461 -25.734 -9.461 1 95.88 97 GLN B N 1
ATOM 2101 C CA . GLN B 1 97 ? 10.883 -25.641 -9.758 1 95.88 97 GLN B CA 1
ATOM 2102 C C . GLN B 1 97 ? 11.141 -24.703 -10.938 1 95.88 97 GLN B C 1
ATOM 2104 O O . GLN B 1 97 ? 10.297 -24.562 -11.82 1 95.88 97 GLN B O 1
ATOM 2109 N N . GLY B 1 98 ? 12.32 -24.125 -10.93 1 96.38 98 GLY B N 1
ATOM 2110 C CA . GLY B 1 98 ? 12.742 -23.281 -12.031 1 96.38 98 GLY B CA 1
ATOM 2111 C C . GLY B 1 98 ? 13.328 -21.953 -11.578 1 96.38 98 GLY B C 1
ATOM 2112 O O . GLY B 1 98 ? 13.812 -21.844 -10.445 1 96.38 98 GLY B O 1
ATOM 2113 N N . ASP B 1 99 ? 13.414 -21.078 -12.555 1 96.19 99 ASP B N 1
ATOM 2114 C CA . ASP B 1 99 ? 13.938 -19.734 -12.305 1 96.19 99 ASP B CA 1
ATOM 2115 C C . ASP B 1 99 ? 12.805 -18.75 -12.047 1 96.19 99 ASP B C 1
ATOM 2117 O O . ASP B 1 99 ? 12.203 -18.234 -12.992 1 96.19 99 ASP B O 1
ATOM 2121 N N . PHE B 1 100 ? 12.539 -18.422 -10.844 1 95.44 100 PHE B N 1
ATOM 2122 C CA . PHE B 1 100 ? 11.406 -17.594 -10.461 1 95.44 100 PHE B CA 1
ATOM 2123 C C . PHE B 1 100 ? 11.648 -16.141 -10.859 1 95.44 100 PHE B C 1
ATOM 2125 O O . PHE B 1 100 ? 10.719 -15.438 -11.266 1 95.44 100 PHE B O 1
ATOM 2132 N N . LEU B 1 101 ? 12.906 -15.75 -10.812 1 91.19 101 LEU B N 1
ATOM 2133 C CA . LEU B 1 101 ? 13.242 -14.375 -11.172 1 91.19 101 LEU B CA 1
ATOM 2134 C C . LEU B 1 101 ? 12.977 -14.117 -12.656 1 91.19 101 LEU B C 1
ATOM 2136 O O . LEU B 1 101 ? 12.531 -13.031 -13.023 1 91.19 101 LEU B O 1
ATOM 2140 N N . ALA B 1 102 ? 13.234 -15.094 -13.391 1 91.56 102 ALA B N 1
ATOM 2141 C CA . ALA B 1 102 ? 13.086 -14.961 -14.836 1 91.56 102 ALA B CA 1
ATOM 2142 C C . ALA B 1 102 ? 11.68 -15.352 -15.281 1 91.56 102 ALA B C 1
ATOM 2144 O O . ALA B 1 102 ? 11.391 -15.398 -16.484 1 91.56 102 ALA B O 1
ATOM 2145 N N . HIS B 1 103 ? 10.82 -15.695 -14.305 1 94.31 103 HIS B N 1
ATOM 2146 C CA . HIS B 1 103 ? 9.492 -16.203 -14.617 1 94.31 103 HIS B CA 1
ATOM 2147 C C . HIS B 1 103 ? 9.57 -17.406 -15.555 1 94.31 103 HIS B C 1
ATOM 2149 O O . HIS B 1 103 ? 8.828 -17.484 -16.531 1 94.31 103 HIS B O 1
ATOM 2155 N N . ASP B 1 104 ? 10.492 -18.234 -15.32 1 96.75 104 ASP B N 1
ATOM 2156 C CA . ASP B 1 104 ? 10.68 -19.484 -16.047 1 96.75 104 ASP B CA 1
ATOM 2157 C C . ASP B 1 104 ? 10.688 -20.688 -15.102 1 96.75 104 ASP B C 1
ATOM 2159 O O . ASP B 1 104 ? 11.75 -21.172 -14.719 1 96.75 104 ASP B O 1
ATOM 2163 N N . TYR B 1 105 ? 9.445 -21.172 -14.852 1 98 105 TYR B N 1
ATOM 2164 C CA . TYR B 1 105 ? 9.312 -22.266 -13.898 1 98 105 TYR B CA 1
ATOM 2165 C C . TYR B 1 105 ? 8.039 -23.062 -14.156 1 98 105 TYR B C 1
ATOM 2167 O O . TYR B 1 105 ? 7.199 -22.656 -14.961 1 98 105 TYR B O 1
ATOM 2175 N N . ARG B 1 106 ? 7.934 -24.125 -13.469 1 98 106 ARG B N 1
ATOM 2176 C CA . ARG B 1 106 ? 6.797 -25.016 -13.68 1 98 106 ARG B CA 1
ATOM 2177 C C . ARG B 1 106 ? 6.309 -25.609 -12.352 1 98 106 ARG B C 1
ATOM 2179 O O . ARG B 1 106 ? 7.074 -25.703 -11.391 1 98 106 ARG B O 1
ATOM 2186 N N . ILE B 1 107 ? 5.113 -25.938 -12.328 1 98.25 107 ILE B N 1
ATOM 2187 C CA . ILE B 1 107 ? 4.488 -26.656 -11.219 1 98.25 107 ILE B CA 1
ATOM 2188 C C . ILE B 1 107 ? 4.094 -28.062 -11.664 1 98.25 107 ILE B C 1
ATOM 2190 O O . ILE B 1 107 ? 3.488 -28.234 -12.727 1 98.25 107 ILE B O 1
ATOM 2194 N N . THR B 1 108 ? 4.523 -29.078 -10.805 1 98 108 THR B N 1
ATOM 2195 C CA . THR B 1 108 ? 4.305 -30.469 -11.195 1 98 108 THR B CA 1
ATOM 2196 C C . THR B 1 108 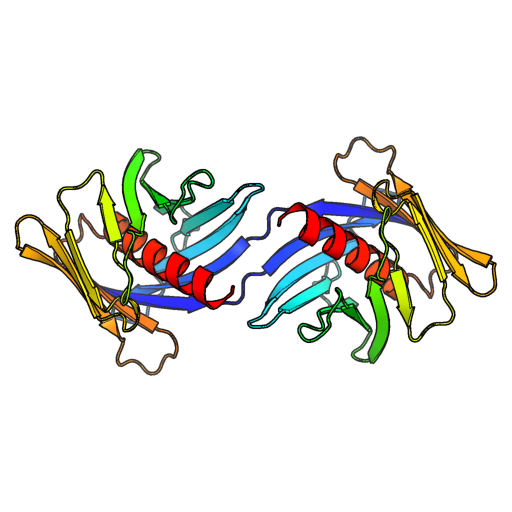? 3.541 -31.219 -10.109 1 98 108 THR B C 1
ATOM 2198 O O . THR B 1 108 ? 3.631 -30.875 -8.93 1 98 108 THR B O 1
ATOM 2201 N N . GLU B 1 109 ? 2.748 -32.125 -10.531 1 97.12 109 GLU B N 1
ATOM 2202 C CA . GLU B 1 109 ? 2.096 -33.125 -9.695 1 97.12 109 GLU B CA 1
ATOM 2203 C C . GLU B 1 109 ? 2.496 -34.531 -10.117 1 97.12 109 GLU B C 1
ATOM 2205 O O . GLU B 1 109 ? 2.242 -34.938 -11.25 1 97.12 109 GLU B O 1
ATOM 2210 N N . ASP B 1 110 ? 3.143 -35.281 -9.234 1 95.31 110 ASP B N 1
ATOM 2211 C CA . ASP B 1 110 ? 3.619 -36.625 -9.531 1 95.31 110 ASP B CA 1
ATOM 2212 C C . ASP B 1 110 ? 4.473 -36.656 -10.797 1 95.31 110 ASP B C 1
ATOM 2214 O O . ASP B 1 110 ? 4.281 -37.5 -11.664 1 95.31 110 ASP B O 1
ATOM 2218 N N . GLY B 1 111 ? 5.301 -35.656 -10.953 1 93.81 111 GLY B N 1
ATOM 2219 C CA . GLY B 1 111 ? 6.242 -35.594 -12.055 1 93.81 111 GLY B CA 1
ATOM 2220 C C . GLY B 1 111 ? 5.637 -35 -13.32 1 93.81 111 GLY B C 1
ATOM 2221 O O . GLY B 1 111 ? 6.352 -34.719 -14.281 1 93.81 111 GLY B O 1
ATOM 2222 N N . ARG B 1 112 ? 4.355 -34.875 -13.367 1 95.69 112 ARG B N 1
ATOM 2223 C CA . ARG B 1 112 ? 3.674 -34.312 -14.523 1 95.69 112 ARG B CA 1
ATOM 2224 C C . ARG B 1 112 ? 3.482 -32.812 -14.375 1 95.69 112 ARG B C 1
ATOM 2226 O O . ARG B 1 112 ? 3.012 -32.344 -13.336 1 95.69 112 ARG B O 1
ATOM 2233 N N . THR B 1 113 ? 3.84 -32.125 -15.438 1 96.81 113 THR B N 1
ATOM 2234 C CA . THR B 1 113 ? 3.674 -30.672 -15.406 1 96.81 113 THR B CA 1
ATOM 2235 C C . THR B 1 113 ? 2.199 -30.281 -15.484 1 96.81 113 THR B C 1
ATOM 2237 O O . THR B 1 113 ? 1.498 -30.703 -16.406 1 96.81 113 THR B O 1
ATOM 2240 N N . ILE B 1 114 ? 1.768 -29.484 -14.539 1 97.69 114 ILE B N 1
ATOM 2241 C CA . ILE B 1 114 ? 0.366 -29.078 -14.547 1 97.69 114 ILE B CA 1
ATOM 2242 C C . ILE B 1 114 ? 0.261 -27.594 -14.867 1 97.69 114 ILE B C 1
ATOM 2244 O O . ILE B 1 114 ? -0.816 -27.094 -15.211 1 97.69 114 ILE B O 1
ATOM 2248 N N . ALA B 1 115 ? 1.325 -26.859 -14.742 1 97.75 115 ALA B N 1
ATOM 2249 C CA . ALA B 1 115 ? 1.374 -25.453 -15.133 1 97.75 115 ALA B CA 1
ATOM 2250 C C . ALA B 1 115 ? 2.791 -25.047 -15.516 1 97.75 115 ALA B C 1
ATOM 2252 O O . ALA B 1 115 ? 3.766 -25.531 -14.938 1 97.75 115 ALA B O 1
ATOM 2253 N N . ASN B 1 116 ? 2.885 -24.203 -16.438 1 97.88 116 ASN B N 1
ATOM 2254 C CA . ASN B 1 116 ? 4.141 -23.609 -16.875 1 97.88 116 ASN B CA 1
ATOM 2255 C C . ASN B 1 116 ? 4.062 -22.078 -16.875 1 97.88 116 ASN B C 1
ATOM 2257 O O . ASN B 1 116 ? 3.102 -21.516 -17.391 1 97.88 116 ASN B O 1
ATOM 2261 N N . VAL B 1 117 ? 4.969 -21.453 -16.234 1 97.12 117 VAL B N 1
ATOM 2262 C CA . VAL B 1 117 ? 5.055 -20 -16.188 1 97.12 117 VAL B CA 1
ATOM 2263 C C . VAL B 1 117 ? 6.227 -19.531 -17.047 1 97.12 117 VAL B C 1
ATOM 2265 O O . VAL B 1 117 ? 7.328 -20.078 -16.953 1 97.12 117 VAL B O 1
ATOM 2268 N N . SER B 1 118 ? 5.945 -18.578 -17.844 1 95.06 118 SER B N 1
ATOM 2269 C CA . SER B 1 118 ? 6.957 -18.016 -18.734 1 95.06 118 SER B CA 1
ATOM 2270 C C . SER B 1 118 ? 6.715 -16.531 -18.984 1 95.06 118 SER B C 1
ATOM 2272 O O . SER B 1 118 ? 5.645 -16 -18.656 1 95.06 118 SER B O 1
ATOM 2274 N N . LYS B 1 119 ? 7.727 -15.867 -19.469 1 88.94 119 LYS B N 1
ATOM 2275 C CA . LYS B 1 119 ? 7.543 -14.477 -19.891 1 88.94 119 LYS B CA 1
ATOM 2276 C C . LYS B 1 119 ? 6.586 -14.391 -21.078 1 88.94 119 LYS B C 1
ATOM 2278 O O . LYS B 1 119 ? 6.559 -15.281 -21.938 1 88.94 119 LYS B O 1
ATOM 2283 N N . ALA B 1 120 ? 5.816 -13.344 -20.953 1 80.94 120 ALA B N 1
ATOM 2284 C CA . ALA B 1 120 ? 4.879 -13.164 -22.062 1 80.94 120 ALA B CA 1
ATOM 2285 C C . ALA B 1 120 ? 5.539 -12.445 -23.234 1 80.94 120 ALA B C 1
ATOM 2287 O O . ALA B 1 120 ? 6.418 -11.602 -23.031 1 80.94 120 ALA B O 1
ATOM 2288 N N . TYR B 1 121 ? 5.488 -12.898 -24.438 1 69.75 121 TYR B N 1
ATOM 2289 C CA . TYR B 1 121 ? 6.059 -12.305 -25.641 1 69.75 121 TYR B CA 1
ATOM 2290 C C . TYR B 1 121 ? 5.305 -11.031 -26.031 1 69.75 121 TYR B C 1
ATOM 2292 O O . TYR B 1 121 ? 5.77 -10.258 -26.875 1 69.75 121 TYR B O 1
ATOM 2300 N N . LEU B 1 122 ? 4.312 -10.742 -25.219 1 61.75 122 LEU B N 1
ATOM 2301 C CA . LEU B 1 122 ? 3.484 -9.648 -25.719 1 61.75 122 LEU B CA 1
ATOM 2302 C C . LEU B 1 122 ? 4.051 -8.297 -25.297 1 61.75 122 LEU B C 1
ATOM 2304 O O . LEU B 1 122 ? 4.832 -8.219 -24.344 1 61.75 122 LEU B O 1
ATOM 2308 N N . SER B 1 123 ? 3.738 -7.316 -26.016 1 63.72 123 SER B N 1
ATOM 2309 C CA . SER B 1 123 ? 4.172 -5.922 -26 1 63.72 123 SER B CA 1
ATOM 2310 C C . SER B 1 123 ? 3.973 -5.297 -24.625 1 63.72 123 SER B C 1
ATOM 2312 O O . SER B 1 123 ? 4.266 -4.117 -24.422 1 63.72 123 SER B O 1
ATOM 2314 N N . TRP B 1 124 ? 3.459 -6.156 -23.797 1 64.25 124 TRP B N 1
ATOM 2315 C CA . TRP B 1 124 ? 3.225 -5.445 -22.547 1 64.25 124 TRP B CA 1
ATOM 2316 C C . TRP B 1 124 ? 4.414 -5.594 -21.609 1 64.25 124 TRP B C 1
ATOM 2318 O O . TRP B 1 124 ? 4.945 -6.691 -21.438 1 64.25 124 TRP B O 1
ATOM 2328 N N . SER B 1 125 ? 4.867 -4.648 -21.016 1 72.06 125 SER B N 1
ATOM 2329 C CA . SER B 1 125 ? 5.922 -4.652 -20 1 72.06 125 SER B CA 1
ATOM 2330 C C . SER B 1 125 ? 5.43 -5.258 -18.688 1 72.06 125 SER B C 1
ATOM 2332 O O . SER B 1 125 ? 4.246 -5.156 -18.359 1 72.06 125 SER B O 1
ATOM 2334 N N . ASP B 1 126 ? 6.18 -6.055 -18.062 1 77.56 126 ASP B N 1
ATOM 2335 C CA . ASP B 1 126 ? 5.938 -6.586 -16.719 1 77.56 126 ASP B CA 1
ATOM 2336 C C . ASP B 1 126 ? 4.82 -7.625 -16.734 1 77.56 126 ASP B C 1
ATOM 2338 O O . ASP B 1 126 ? 3.951 -7.625 -15.859 1 77.56 126 ASP B O 1
ATOM 2342 N N . THR B 1 127 ? 4.66 -8.312 -17.844 1 88.12 127 THR B N 1
ATOM 2343 C CA . THR B 1 127 ? 3.65 -9.352 -17.984 1 88.12 127 THR B CA 1
ATOM 2344 C C . THR B 1 127 ? 4.305 -10.719 -18.141 1 88.12 127 THR B C 1
ATOM 2346 O O . THR B 1 127 ? 5.324 -10.852 -18.812 1 88.12 127 THR B O 1
ATOM 2349 N N . TYR B 1 128 ? 3.797 -11.648 -17.531 1 93.12 128 TYR B N 1
ATOM 2350 C CA . TYR B 1 128 ? 4.156 -13.047 -17.719 1 93.12 128 TYR B CA 1
ATOM 2351 C C . TYR B 1 128 ? 2.916 -13.906 -17.906 1 93.12 128 TYR B C 1
ATOM 2353 O O . TYR B 1 128 ? 1.79 -13.43 -17.734 1 93.12 128 TYR B O 1
ATOM 2361 N N . GLN B 1 129 ? 3.164 -15.086 -18.375 1 94.56 129 GLN B N 1
ATOM 2362 C CA . GLN B 1 129 ? 2.01 -15.938 -18.625 1 94.56 129 GLN B CA 1
ATOM 2363 C C . GLN B 1 129 ? 2.121 -17.266 -17.875 1 94.56 129 GLN B C 1
ATOM 2365 O O . GLN B 1 129 ? 3.223 -17.703 -17.547 1 94.56 129 GLN B O 1
ATOM 2370 N N . ILE B 1 130 ? 0.99 -17.844 -17.578 1 96.81 130 ILE B N 1
ATOM 2371 C CA . ILE B 1 130 ? 0.887 -19.188 -17.016 1 96.81 130 ILE B CA 1
ATOM 2372 C C . ILE B 1 130 ? 0.022 -20.047 -17.922 1 96.81 130 ILE B C 1
ATOM 2374 O O . ILE B 1 130 ? -1.069 -19.641 -18.328 1 96.81 130 ILE B O 1
ATOM 2378 N N . ASP B 1 131 ? 0.616 -21.156 -18.328 1 96.94 131 ASP B N 1
ATOM 2379 C CA . ASP B 1 131 ? -0.117 -22.172 -19.062 1 96.94 131 ASP B CA 1
ATOM 2380 C C . ASP B 1 131 ? -0.605 -23.281 -18.141 1 96.94 131 ASP B C 1
ATOM 2382 O O . ASP B 1 131 ? 0.2 -24.031 -17.578 1 96.94 131 ASP B O 1
ATOM 2386 N N . ILE B 1 132 ? -1.928 -23.391 -17.969 1 97.31 132 ILE B N 1
ATOM 2387 C CA . ILE B 1 132 ? -2.523 -24.344 -17.047 1 97.31 132 ILE B CA 1
ATOM 2388 C C . ILE B 1 132 ? -3.131 -25.516 -17.812 1 97.31 132 ILE B C 1
ATOM 2390 O O . ILE B 1 132 ? -3.979 -25.312 -18.688 1 97.31 132 ILE B O 1
ATOM 2394 N N . VAL B 1 133 ? -2.752 -26.703 -17.422 1 95.19 133 VAL B N 1
ATOM 2395 C CA . VAL B 1 133 ? -3.162 -27.906 -18.125 1 95.19 133 VAL B CA 1
ATOM 2396 C C . VAL B 1 133 ? -4.594 -28.266 -17.75 1 95.19 133 VAL B C 1
ATOM 2398 O O . VAL B 1 133 ? -5.426 -28.547 -18.609 1 95.19 133 VAL B O 1
ATOM 2401 N N . ASP B 1 134 ? -4.867 -28.375 -16.469 1 91.19 134 ASP B N 1
ATOM 2402 C CA . ASP B 1 134 ? -6.188 -28.703 -15.953 1 91.19 134 ASP B CA 1
ATOM 2403 C C . ASP B 1 134 ? -6.867 -27.469 -15.352 1 91.19 134 ASP B C 1
ATOM 2405 O O . ASP B 1 134 ? -6.43 -26.953 -14.32 1 91.19 134 ASP B O 1
ATOM 2409 N N . GLU B 1 135 ? -7.957 -27.094 -15.945 1 89.31 135 GLU B N 1
ATOM 2410 C CA . GLU B 1 135 ? -8.672 -25.891 -15.57 1 89.31 135 GLU B CA 1
ATOM 2411 C C . GLU B 1 135 ? -9.219 -25.969 -14.148 1 89.31 135 GLU B C 1
ATOM 2413 O O . GLU B 1 135 ? -9.453 -24.953 -13.5 1 89.31 135 GLU B O 1
ATOM 2418 N N . ASP B 1 136 ? -9.391 -27.203 -13.672 1 91.62 136 ASP B N 1
ATOM 2419 C CA . ASP B 1 136 ? -9.906 -27.375 -12.312 1 91.62 136 ASP B CA 1
ATOM 2420 C C . ASP B 1 136 ? -8.938 -26.828 -11.281 1 91.62 136 ASP B C 1
ATOM 2422 O O . ASP B 1 136 ? -9.328 -26.531 -10.141 1 91.62 136 ASP B O 1
ATOM 2426 N N . TYR B 1 137 ? -7.711 -26.625 -11.719 1 94.62 137 TYR B N 1
ATOM 2427 C CA . TYR B 1 137 ? -6.664 -26.172 -10.812 1 94.62 137 TYR B CA 1
ATOM 2428 C C . TYR B 1 137 ? -6.379 -24.688 -11.031 1 94.62 137 TYR B C 1
ATOM 2430 O O . TYR B 1 137 ? -5.512 -24.109 -10.367 1 94.62 137 TYR B O 1
ATOM 2438 N N . ALA B 1 138 ? -7.168 -24.016 -11.805 1 96.75 138 ALA B N 1
ATOM 2439 C CA . ALA B 1 138 ? -6.809 -22.688 -12.281 1 96.75 138 ALA B CA 1
ATOM 2440 C C . ALA B 1 138 ? -6.719 -21.703 -11.117 1 96.75 138 ALA B C 1
ATOM 2442 O O . ALA B 1 138 ? -5.719 -20.984 -10.977 1 96.75 138 ALA B O 1
ATOM 2443 N N . ASP B 1 139 ? -7.762 -21.719 -10.234 1 97.19 139 ASP B N 1
ATOM 2444 C CA . ASP B 1 139 ? -7.801 -20.734 -9.164 1 97.19 139 ASP B CA 1
ATOM 2445 C C . ASP B 1 139 ? -6.598 -20.891 -8.234 1 97.19 139 ASP B C 1
ATOM 2447 O O . ASP B 1 139 ? -5.906 -19.906 -7.941 1 97.19 139 ASP B O 1
ATOM 2451 N N . VAL B 1 140 ? -6.359 -22.094 -7.816 1 98.06 140 VAL B N 1
ATOM 2452 C CA . VAL B 1 140 ? -5.289 -22.312 -6.848 1 98.06 140 VAL B CA 1
ATOM 2453 C C . VAL B 1 140 ? -3.939 -22.031 -7.504 1 98.06 140 VAL B C 1
ATOM 2455 O O . VAL B 1 140 ? -3.051 -21.438 -6.887 1 98.06 140 VAL B O 1
ATOM 2458 N N . LEU B 1 141 ? -3.762 -22.406 -8.75 1 98.38 141 LEU B N 1
ATOM 2459 C CA . LEU B 1 141 ? -2.52 -22.172 -9.469 1 98.38 141 LEU B CA 1
ATOM 2460 C C . LEU B 1 141 ? -2.285 -20.672 -9.68 1 98.38 141 LEU B C 1
ATOM 2462 O O . LEU B 1 141 ? -1.163 -20.188 -9.516 1 98.38 141 LEU B O 1
ATOM 2466 N N . LEU B 1 142 ? -3.342 -19.969 -10.008 1 97.75 142 LEU B N 1
ATOM 2467 C CA . LEU B 1 142 ? -3.229 -18.531 -10.125 1 97.75 142 LEU B CA 1
ATOM 2468 C C . LEU B 1 142 ? -2.846 -17.906 -8.789 1 97.75 142 LEU B C 1
ATOM 2470 O O . LEU B 1 142 ? -1.971 -17.031 -8.734 1 97.75 142 LEU B O 1
ATOM 2474 N N . GLY B 1 143 ? -3.477 -18.328 -7.707 1 98 143 GLY B N 1
ATOM 2475 C CA . GLY B 1 143 ? -3.115 -17.859 -6.379 1 98 143 GLY B CA 1
ATOM 2476 C C . GLY B 1 143 ? -1.65 -18.062 -6.047 1 98 143 GLY B C 1
ATOM 2477 O O . GLY B 1 143 ? -0.983 -17.156 -5.547 1 98 143 GLY B O 1
ATOM 2478 N N . ILE B 1 144 ? -1.146 -19.219 -6.387 1 98.25 144 ILE B N 1
ATOM 2479 C CA . ILE B 1 144 ? 0.232 -19.594 -6.078 1 98.25 144 ILE B CA 1
ATOM 2480 C C . ILE B 1 144 ? 1.192 -18.703 -6.859 1 98.25 144 ILE B C 1
ATOM 2482 O O . ILE B 1 144 ? 2.158 -18.172 -6.297 1 98.25 144 ILE B O 1
ATOM 2486 N N . VAL B 1 145 ? 0.934 -18.469 -8.125 1 97.44 145 VAL B N 1
ATOM 2487 C CA . VAL B 1 145 ? 1.82 -17.672 -8.953 1 97.44 145 VAL B CA 1
ATOM 2488 C C . VAL B 1 145 ? 1.795 -16.219 -8.477 1 97.44 145 VAL B C 1
ATOM 2490 O O . VAL B 1 145 ? 2.826 -15.539 -8.477 1 97.44 145 VAL B O 1
ATOM 2493 N N . ILE B 1 146 ? 0.649 -15.75 -8.047 1 95.38 146 ILE B N 1
ATOM 2494 C CA . ILE B 1 146 ? 0.522 -14.398 -7.508 1 95.38 146 ILE B CA 1
ATOM 2495 C C . ILE B 1 146 ? 1.341 -14.273 -6.223 1 95.38 146 ILE B C 1
ATOM 2497 O O . ILE B 1 146 ? 2.006 -13.258 -6 1 95.38 146 ILE B O 1
ATOM 2501 N N . VAL B 1 147 ? 1.326 -15.281 -5.359 1 96.19 147 VAL B N 1
ATOM 2502 C CA . VAL B 1 147 ? 2.115 -15.289 -4.133 1 96.19 147 VAL B CA 1
ATOM 2503 C C . VAL B 1 147 ? 3.6 -15.156 -4.473 1 96.19 147 VAL B C 1
ATOM 2505 O O . VAL B 1 147 ? 4.305 -14.336 -3.879 1 96.19 147 VAL B O 1
ATOM 2508 N N . ILE B 1 148 ? 4.027 -15.922 -5.457 1 95.81 148 ILE B N 1
ATOM 2509 C CA . ILE B 1 148 ? 5.438 -15.922 -5.832 1 95.81 148 ILE B CA 1
ATOM 2510 C C . ILE B 1 148 ? 5.84 -14.523 -6.312 1 95.81 148 ILE B C 1
ATOM 2512 O O . ILE B 1 148 ? 6.855 -13.984 -5.875 1 95.81 148 ILE B O 1
ATOM 2516 N N . ASP B 1 149 ? 5.016 -13.984 -7.102 1 91.56 149 ASP B N 1
ATOM 2517 C CA . ASP B 1 149 ? 5.309 -12.656 -7.629 1 91.56 149 ASP B CA 1
ATOM 2518 C C . ASP B 1 149 ? 5.301 -11.602 -6.52 1 91.56 149 ASP B C 1
ATOM 2520 O O . ASP B 1 149 ? 6.137 -10.695 -6.512 1 91.56 149 ASP B O 1
ATOM 2524 N N . ALA B 1 150 ? 4.332 -11.75 -5.66 1 88.25 150 ALA B N 1
ATOM 2525 C CA . ALA B 1 150 ? 4.23 -10.812 -4.543 1 88.25 150 ALA B CA 1
ATOM 2526 C C . ALA B 1 150 ? 5.477 -10.875 -3.662 1 88.25 150 ALA B C 1
ATOM 2528 O O . ALA B 1 150 ? 5.973 -9.844 -3.201 1 88.25 150 ALA B O 1
ATOM 2529 N N . VAL B 1 151 ? 5.984 -12.031 -3.375 1 90.5 151 VAL B N 1
ATOM 2530 C CA . VAL B 1 151 ? 7.176 -12.219 -2.551 1 90.5 151 VAL B CA 1
ATOM 2531 C C . VAL B 1 151 ? 8.391 -11.609 -3.246 1 90.5 151 VAL B C 1
ATOM 2533 O O . VAL B 1 151 ? 9.164 -10.875 -2.625 1 90.5 151 VAL B O 1
ATOM 2536 N N . LEU B 1 152 ? 8.469 -11.883 -4.48 1 89 152 LEU B N 1
ATOM 2537 C CA . LEU B 1 152 ? 9.594 -11.352 -5.25 1 89 152 LEU B CA 1
ATOM 2538 C C . LEU B 1 152 ? 9.555 -9.82 -5.266 1 89 152 LEU B C 1
ATOM 2540 O O . LEU B 1 152 ? 10.594 -9.172 -5.113 1 89 152 LEU B O 1
ATOM 2544 N N . ALA B 1 153 ? 8.398 -9.344 -5.473 1 81.25 153 ALA B N 1
ATOM 2545 C CA . ALA B 1 153 ? 8.234 -7.895 -5.512 1 81.25 153 ALA B CA 1
ATOM 2546 C C . ALA B 1 153 ? 8.57 -7.262 -4.168 1 81.25 153 ALA B C 1
ATOM 2548 O O . ALA B 1 153 ? 9.141 -6.168 -4.113 1 81.25 153 ALA B O 1
ATOM 2549 N N . SER B 1 154 ? 8.18 -7.938 -3.104 1 76.88 154 SER B N 1
ATOM 2550 C CA . SER B 1 154 ? 8.406 -7.414 -1.759 1 76.88 154 SER B CA 1
ATOM 2551 C C . SER B 1 154 ? 9.891 -7.383 -1.424 1 76.88 154 SER B C 1
ATOM 2553 O O . SER B 1 154 ? 10.344 -6.547 -0.638 1 76.88 154 SER B O 1
ATOM 2555 N N . GLU B 1 155 ? 10.648 -8.164 -1.996 1 75.12 155 GLU B N 1
ATOM 2556 C CA . GLU B 1 155 ? 12.086 -8.25 -1.747 1 75.12 155 GLU B CA 1
ATOM 2557 C C . GLU B 1 155 ? 12.859 -7.238 -2.586 1 75.12 155 GLU B C 1
ATOM 2559 O O . GLU B 1 155 ? 13.961 -6.828 -2.215 1 75.12 155 GLU B O 1
ATOM 2564 N N . GLN B 1 156 ? 12.258 -7.016 -3.695 1 65.69 156 GLN B N 1
ATOM 2565 C CA . GLN B 1 156 ? 12.891 -5.992 -4.52 1 65.69 156 GLN B CA 1
ATOM 2566 C C . GLN B 1 156 ? 12.68 -4.602 -3.924 1 65.69 156 GLN B C 1
ATOM 2568 O O . GLN B 1 156 ? 13.523 -3.717 -4.09 1 65.69 156 GLN B O 1
ATOM 2573 N N . LYS B 1 157 ? 11.555 -4.359 -3.369 1 56.56 157 LYS B N 1
ATOM 2574 C CA . LYS B 1 157 ? 11.273 -3.062 -2.762 1 56.56 157 LYS B CA 1
ATOM 2575 C C . LYS B 1 157 ? 12.07 -2.867 -1.478 1 56.56 157 LYS B C 1
ATOM 2577 O O . LYS B 1 157 ? 12.367 -1.735 -1.091 1 56.56 157 LYS B O 1
ATOM 2582 N N . GLU B 1 158 ? 12.531 -3.633 -0.677 1 49.44 158 GLU B N 1
ATOM 2583 C CA . GLU B 1 158 ? 13.383 -3.527 0.504 1 49.44 158 GLU B CA 1
ATOM 2584 C C . GLU B 1 158 ? 14.828 -3.213 0.119 1 49.44 158 GLU B C 1
ATOM 2586 O O . GLU B 1 158 ? 15.508 -2.457 0.812 1 49.44 158 GLU B O 1
#

Nearest PDB structures (foldseek):
  3akn-assembly1_A  TM=6.494E-01  e=7.828E+00  Rattus norvegicus
  7vfm-assembly2_C  TM=3.397E-01  e=6.678E+00  Staphylococcus aureus subsp. aureus USA300
  4k61-assembly2_B  TM=4.551E-01  e=1.167E+00  Bacteroides uniformis ATCC 8492
  3c5n-assembly2_B  TM=3.989E-01  e=5.275E-01  Homo sapiens
  7vfm-assembly2_C  TM=3.397E-01  e=6.349E+00  Staphylococcus aureus subsp. aureus USA300

Foldseek 3Di:
DDDDDDDDQFDFDDKDWDADPVRHTFWIKTWTDDPQWIKIFIAGPVRHTQKMKTWDRPDPFTKIFIGGPNHTQWIKTWDDDDPAIAIDIPPDQKHKDDHLVQQFIFIDHPNHTQKTKHQDPDPDPPDIDMDGNDVVCVSVVVVRNVSSVVRVVVVVVD/DDDDDDDDQFDFDDKDWDADPVGHTFWIKTWTDDPQWIKIFIAGPVRHTQKMKTWDRPDPFTKIFIDGPNHTQWIKTWDDDDPAIAIDIPPDQKHKDDHLVQQFIFIDHPNHTQKTKHQDPDPDPPDIDMDGNDVVCVSVVVVNNVSSVVRVVVVVVD

pLDDT: mean 88.4, std 12.16, range [48.91, 98.56]

Sequence (316 aa):
MIYHIKQKMLSFKDEFTIYNAQGQELFYVEEKLLSFGKKFFMRDREGREVLSIEEKVLSLLATYEVYIGGQLAATVKKDVSFFRPKYTIQGLDWEIQGDFLAHDYRITEDGRTIANVSKAYLSWSDTYQIDIVDEDYADVLLGIVIVIDAVLASEQKEMIYHIKQKMLSFKDEFTIYNAQGQELFYVEEKLLSFGKKFFMRDREGREVLSIEEKVLSLLATYEVYIGGQLAATVKKDVSFFRPKYTIQGLDWEIQGDFLAHDYRITEDGRTIANVSKAYLSWSDTYQIDIVDEDYADVLLGIVIVIDAVLASEQKE